Protein AF-A0A3E0PMP8-F1 (afdb_monomer_lite)

Structure (mmCIF, N/CA/C/O backbone):
data_AF-A0A3E0PMP8-F1
#
_entry.id   AF-A0A3E0PMP8-F1
#
loop_
_atom_site.group_PDB
_atom_site.id
_atom_site.type_symbol
_atom_site.label_atom_id
_atom_site.label_alt_id
_atom_site.label_comp_id
_atom_site.label_asym_id
_atom_site.label_entity_id
_atom_site.label_seq_id
_atom_site.pdbx_PDB_ins_code
_atom_site.Cartn_x
_atom_site.Cartn_y
_atom_site.Cartn_z
_atom_site.occupancy
_atom_site.B_iso_or_equiv
_atom_site.auth_seq_id
_atom_site.auth_comp_id
_atom_site.auth_asym_id
_atom_site.auth_atom_id
_atom_site.pdbx_PDB_model_num
ATOM 1 N N . MET A 1 1 ? 45.206 -21.926 -47.572 1.00 52.59 1 MET A N 1
ATOM 2 C CA . MET A 1 1 ? 44.317 -20.789 -47.925 1.00 52.59 1 MET A CA 1
ATOM 3 C C . MET A 1 1 ? 44.912 -19.444 -47.497 1.00 52.59 1 MET A C 1
ATOM 5 O O . MET A 1 1 ? 44.765 -18.481 -48.237 1.00 52.59 1 MET A O 1
ATOM 9 N N . GLU A 1 2 ? 45.639 -19.377 -46.374 1.00 52.25 2 GLU A N 1
ATOM 10 C CA . GLU A 1 2 ? 46.326 -18.157 -45.905 1.00 52.25 2 GLU A CA 1
ATOM 11 C C . GLU A 1 2 ? 47.497 -17.695 -46.795 1.00 52.25 2 GLU A C 1
ATOM 13 O O . GLU A 1 2 ? 47.648 -16.497 -47.028 1.00 52.25 2 GLU A O 1
ATOM 18 N N . GLU A 1 3 ? 48.281 -18.612 -47.374 1.00 52.44 3 GLU A N 1
ATOM 19 C CA . GLU A 1 3 ? 49.457 -18.237 -48.183 1.00 52.44 3 GLU A CA 1
ATOM 20 C C . GLU A 1 3 ? 49.106 -17.493 -49.482 1.00 52.44 3 GLU A C 1
ATOM 22 O O . GLU A 1 3 ? 49.759 -16.514 -49.850 1.00 52.44 3 GLU A O 1
ATOM 27 N N . ALA A 1 4 ? 48.016 -17.885 -50.149 1.00 60.31 4 ALA A N 1
ATOM 28 C CA . ALA A 1 4 ? 47.542 -17.221 -51.364 1.00 60.31 4 ALA A CA 1
ATOM 29 C C . ALA A 1 4 ? 46.993 -15.807 -51.089 1.00 60.31 4 ALA A C 1
ATOM 31 O O . ALA A 1 4 ? 47.063 -14.927 -51.950 1.00 60.31 4 ALA A O 1
ATOM 32 N N . PHE A 1 5 ? 46.469 -15.565 -49.883 1.00 63.09 5 PHE A N 1
ATOM 33 C CA . PHE A 1 5 ? 46.011 -14.244 -49.452 1.00 63.09 5 PHE A CA 1
ATOM 34 C C . PHE A 1 5 ? 47.198 -13.322 -49.135 1.00 63.09 5 PHE A C 1
ATOM 36 O O . PHE A 1 5 ? 47.231 -12.176 -49.592 1.00 63.09 5 PHE A O 1
ATOM 43 N N . LEU A 1 6 ? 48.212 -13.842 -48.436 1.00 57.12 6 LEU A N 1
ATOM 44 C CA . LEU A 1 6 ? 49.433 -13.107 -48.089 1.00 57.12 6 LEU A CA 1
ATOM 45 C C . LEU A 1 6 ? 50.249 -12.706 -49.328 1.00 57.12 6 LEU A C 1
ATOM 47 O O . LEU A 1 6 ? 50.632 -11.539 -49.456 1.00 57.12 6 LEU A O 1
ATOM 51 N N . ALA A 1 7 ? 50.437 -13.615 -50.290 1.00 62.38 7 ALA A N 1
ATOM 52 C CA . ALA A 1 7 ? 51.159 -13.329 -51.535 1.00 62.38 7 ALA A CA 1
ATOM 53 C C . ALA A 1 7 ? 50.483 -12.220 -52.369 1.00 62.38 7 ALA A C 1
ATOM 55 O O . ALA A 1 7 ? 51.143 -11.338 -52.924 1.00 62.38 7 ALA A O 1
ATOM 56 N N . ARG A 1 8 ? 49.145 -12.207 -52.402 1.00 59.34 8 ARG A N 1
ATOM 57 C CA . ARG A 1 8 ? 48.341 -11.209 -53.127 1.00 59.34 8 ARG A CA 1
ATOM 58 C C . ARG A 1 8 ? 48.273 -9.853 -52.411 1.00 59.34 8 ARG A C 1
ATOM 60 O O . ARG A 1 8 ? 48.070 -8.824 -53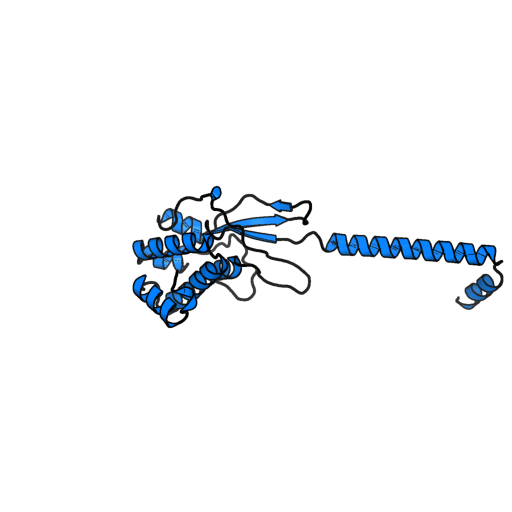.053 1.00 59.34 8 ARG A O 1
ATOM 67 N N . TRP A 1 9 ? 48.467 -9.832 -51.092 1.00 57.50 9 TRP A N 1
ATOM 68 C CA . TRP A 1 9 ? 48.564 -8.603 -50.300 1.00 57.50 9 TRP A CA 1
ATOM 69 C C . TRP A 1 9 ? 49.929 -7.922 -50.469 1.00 57.50 9 TRP A C 1
ATOM 71 O O . TRP A 1 9 ? 50.014 -6.696 -50.586 1.00 57.50 9 TRP A O 1
ATOM 81 N N . LEU A 1 10 ? 51.000 -8.717 -50.563 1.00 57.78 10 LEU A N 1
ATOM 82 C CA . LEU A 1 10 ? 52.360 -8.229 -50.790 1.00 57.78 10 LEU A CA 1
ATOM 83 C C . LEU A 1 10 ? 52.569 -7.669 -52.212 1.00 57.78 10 LEU A C 1
ATOM 85 O O . LEU A 1 10 ? 53.341 -6.725 -52.374 1.00 57.78 10 LEU A O 1
ATOM 89 N N . SER A 1 11 ? 51.825 -8.135 -53.221 1.00 60.97 11 SER A N 1
ATOM 90 C CA . SER A 1 11 ? 51.892 -7.597 -54.594 1.00 60.97 11 SER A CA 1
ATOM 91 C C . SER A 1 11 ? 51.018 -6.355 -54.845 1.00 60.97 11 SER A C 1
ATOM 93 O O . SER A 1 11 ? 51.074 -5.750 -55.918 1.00 60.97 11 SER A O 1
ATOM 95 N N . ALA A 1 12 ? 50.201 -5.936 -53.873 1.00 58.44 12 ALA A N 1
ATOM 96 C CA . ALA A 1 12 ? 49.311 -4.792 -54.036 1.00 58.44 12 ALA A CA 1
ATOM 97 C C . ALA A 1 12 ? 50.079 -3.461 -53.955 1.00 58.44 12 ALA A C 1
ATOM 99 O O . ALA A 1 12 ? 50.787 -3.197 -52.978 1.00 58.44 12 ALA A O 1
ATOM 100 N N . THR A 1 13 ? 49.886 -2.591 -54.954 1.00 59.88 13 THR A N 1
ATOM 101 C CA . THR A 1 13 ? 50.456 -1.235 -54.983 1.00 59.88 13 THR A CA 1
ATOM 102 C C . THR A 1 13 ? 50.043 -0.423 -53.743 1.00 59.88 13 THR A C 1
ATOM 104 O O . THR A 1 13 ? 48.961 -0.653 -53.189 1.00 59.88 13 THR A O 1
ATOM 107 N N . PRO A 1 14 ? 50.839 0.573 -53.302 1.00 61.72 14 PRO A N 1
ATOM 108 C CA . PRO A 1 14 ? 50.545 1.366 -52.101 1.00 61.72 14 PRO A CA 1
ATOM 109 C C . PRO A 1 14 ? 49.136 1.982 -52.098 1.00 61.72 14 PRO A C 1
ATOM 111 O O . PRO A 1 14 ? 48.489 2.060 -51.053 1.00 61.72 14 PRO A O 1
ATOM 114 N N . ARG A 1 15 ? 48.620 2.352 -53.282 1.00 59.59 15 ARG A N 1
ATOM 115 C CA . ARG A 1 15 ? 47.237 2.822 -53.479 1.00 59.59 15 ARG A CA 1
ATOM 116 C C . ARG A 1 15 ? 46.190 1.738 -53.202 1.00 59.59 15 ARG A C 1
ATOM 118 O O . ARG A 1 15 ? 45.221 2.020 -52.505 1.00 59.59 15 ARG A O 1
ATOM 125 N N . ARG A 1 16 ? 46.388 0.501 -53.677 1.00 58.59 16 ARG A N 1
ATOM 126 C CA . ARG A 1 16 ? 45.475 -0.624 -53.397 1.00 58.59 16 ARG A CA 1
ATOM 127 C C . ARG A 1 16 ? 45.493 -1.024 -51.922 1.00 58.59 16 ARG A C 1
ATOM 129 O O . ARG A 1 16 ? 44.432 -1.273 -51.362 1.00 58.59 16 ARG A O 1
ATOM 136 N N . ARG A 1 17 ? 46.658 -1.000 -51.260 1.00 58.03 17 ARG A N 1
ATOM 137 C CA . ARG A 1 17 ? 46.745 -1.260 -49.809 1.00 58.03 17 ARG A CA 1
ATOM 138 C C . ARG A 1 17 ? 46.029 -0.189 -48.980 1.00 58.03 17 ARG A C 1
ATOM 140 O O . ARG A 1 17 ? 45.369 -0.533 -48.004 1.00 58.03 17 ARG A O 1
ATOM 147 N N . ARG A 1 18 ? 46.111 1.092 -49.372 1.00 60.94 18 ARG A N 1
ATOM 148 C CA . ARG A 1 18 ? 45.333 2.175 -48.737 1.00 60.94 18 ARG A CA 1
ATOM 149 C C . ARG A 1 18 ? 43.831 1.997 -48.947 1.00 60.94 18 ARG A C 1
ATOM 151 O O . ARG A 1 18 ? 43.099 2.095 -47.973 1.00 60.94 18 ARG A O 1
ATOM 158 N N . ALA A 1 19 ? 43.386 1.686 -50.165 1.00 62.44 19 ALA A N 1
ATOM 159 C CA . ALA A 1 19 ? 41.968 1.474 -50.458 1.00 62.44 19 ALA A CA 1
ATOM 160 C C . ALA A 1 19 ? 41.373 0.324 -49.628 1.00 62.44 19 ALA A C 1
ATOM 162 O O . ALA A 1 19 ? 40.354 0.513 -48.978 1.00 62.44 19 ALA A O 1
ATOM 163 N N . VAL A 1 20 ? 42.063 -0.822 -49.554 1.00 66.88 20 VAL A N 1
ATOM 164 C CA . VAL A 1 20 ? 41.621 -1.969 -48.741 1.00 66.88 20 VAL A CA 1
ATOM 165 C C . VAL A 1 20 ? 41.581 -1.622 -47.250 1.00 66.88 20 VAL A C 1
ATOM 167 O O . VAL A 1 20 ? 40.613 -1.963 -46.578 1.00 66.88 20 VAL A O 1
ATOM 170 N N . ARG A 1 21 ? 42.583 -0.899 -46.727 1.00 67.50 21 ARG A N 1
ATOM 171 C CA . ARG A 1 21 ? 42.567 -0.421 -45.333 1.00 67.50 21 ARG A CA 1
ATOM 172 C C . ARG A 1 21 ? 41.375 0.494 -45.065 1.00 67.50 21 ARG A C 1
ATOM 174 O O . ARG A 1 21 ? 40.689 0.286 -44.076 1.00 67.50 21 ARG A O 1
ATOM 181 N N . TYR A 1 22 ? 41.102 1.452 -45.951 1.00 70.31 22 TYR A N 1
ATOM 182 C CA . TYR A 1 22 ? 39.935 2.327 -45.829 1.00 70.31 22 TYR A CA 1
ATOM 183 C C . TYR A 1 22 ? 38.635 1.524 -45.804 1.00 70.31 22 TYR A C 1
ATOM 185 O O . TYR A 1 22 ? 37.856 1.704 -44.880 1.00 70.31 22 TYR A O 1
ATOM 193 N N . THR A 1 23 ? 38.432 0.582 -46.728 1.00 71.75 23 THR A N 1
ATOM 194 C CA . THR A 1 23 ? 37.221 -0.254 -46.748 1.00 71.75 23 THR A CA 1
ATOM 195 C C . THR A 1 23 ? 37.064 -1.078 -45.469 1.00 71.75 23 THR A C 1
ATOM 197 O O . THR A 1 23 ? 35.963 -1.153 -44.930 1.00 71.75 23 THR A O 1
ATOM 200 N N . VAL A 1 24 ? 38.155 -1.651 -44.945 1.00 74.38 24 VAL A N 1
ATOM 201 C CA . VAL A 1 24 ? 38.137 -2.395 -43.676 1.00 74.38 24 VAL A CA 1
ATOM 202 C C . VAL A 1 24 ? 37.804 -1.473 -42.503 1.00 74.38 24 VAL A C 1
ATOM 204 O O . VAL A 1 24 ? 36.940 -1.820 -41.707 1.00 74.38 24 VAL A O 1
ATOM 207 N N . TYR A 1 25 ? 38.415 -0.288 -42.408 1.00 76.00 25 TYR A N 1
ATOM 208 C CA . TYR A 1 25 ? 38.109 0.670 -41.340 1.00 76.00 25 TYR A CA 1
ATOM 209 C C . TYR A 1 25 ? 36.677 1.205 -41.425 1.00 76.00 25 TYR A C 1
ATOM 211 O O . TYR A 1 25 ? 36.029 1.351 -40.394 1.00 76.00 25 TYR A O 1
ATOM 219 N N . THR A 1 26 ? 36.153 1.454 -42.628 1.00 76.94 26 THR A N 1
ATOM 220 C CA . THR A 1 26 ? 34.758 1.870 -42.814 1.00 76.94 26 THR A CA 1
ATOM 221 C C . THR A 1 26 ? 33.798 0.750 -42.422 1.00 76.94 26 THR A C 1
ATOM 223 O O . THR A 1 26 ? 32.844 1.007 -41.696 1.00 76.94 26 THR A O 1
ATOM 226 N N . ALA A 1 27 ? 34.067 -0.495 -42.825 1.00 75.00 27 ALA A N 1
ATOM 227 C CA . ALA A 1 27 ? 33.256 -1.645 -42.429 1.00 75.00 27 ALA A CA 1
ATOM 228 C C . ALA A 1 27 ? 33.287 -1.871 -40.908 1.00 75.00 27 ALA A C 1
ATOM 230 O O . ALA A 1 27 ? 32.241 -2.103 -40.306 1.00 75.00 27 ALA A O 1
ATOM 231 N N . LEU A 1 28 ? 34.459 -1.735 -40.275 1.00 76.69 28 LEU A N 1
ATOM 232 C CA . LEU A 1 28 ? 34.597 -1.830 -38.820 1.00 76.69 28 LEU A CA 1
ATOM 233 C C . LEU A 1 28 ? 33.847 -0.692 -38.113 1.00 76.69 28 LEU A C 1
ATOM 235 O O . LEU A 1 28 ? 33.138 -0.936 -37.145 1.00 76.69 28 LEU A O 1
ATOM 239 N N . GLY A 1 29 ? 33.954 0.538 -38.626 1.00 77.56 29 GLY A N 1
ATOM 240 C CA . GLY A 1 29 ? 33.241 1.702 -38.101 1.00 77.56 29 GLY A CA 1
ATOM 241 C C . GLY A 1 29 ? 31.723 1.539 -38.183 1.00 77.56 29 GLY A C 1
ATOM 242 O O . GLY A 1 29 ? 31.033 1.749 -37.190 1.00 77.56 29 GLY A O 1
ATOM 243 N N . VAL A 1 30 ? 31.203 1.080 -39.325 1.00 79.50 30 VAL A N 1
ATOM 244 C CA . VAL A 1 30 ? 29.771 0.785 -39.502 1.00 79.50 30 VAL A CA 1
ATOM 245 C C . VAL A 1 30 ? 29.326 -0.348 -38.574 1.00 79.50 30 VAL A C 1
ATOM 247 O O . VAL A 1 30 ? 28.277 -0.232 -37.946 1.00 79.50 30 VAL A O 1
ATOM 250 N N . ALA A 1 31 ? 30.125 -1.407 -38.421 1.00 74.44 31 ALA A N 1
ATOM 251 C CA . ALA A 1 31 ? 29.818 -2.508 -37.511 1.00 74.44 31 ALA A CA 1
ATOM 252 C C . ALA A 1 31 ? 29.807 -2.064 -36.038 1.00 74.44 31 ALA A C 1
ATOM 254 O O . ALA A 1 31 ? 28.904 -2.443 -35.297 1.00 74.44 31 ALA A O 1
ATOM 255 N N . CYS A 1 32 ? 30.751 -1.219 -35.614 1.00 77.31 32 CYS A N 1
ATOM 256 C CA . CYS A 1 32 ? 30.775 -0.655 -34.264 1.00 77.31 32 CYS A CA 1
ATOM 257 C C . CYS A 1 32 ? 29.577 0.268 -34.006 1.00 77.31 32 CYS A C 1
ATOM 259 O O . CYS A 1 32 ? 28.967 0.174 -32.944 1.00 77.31 32 CYS A O 1
ATOM 261 N N . VAL A 1 33 ? 29.198 1.115 -34.969 1.00 75.19 33 VAL A N 1
ATOM 262 C CA . VAL A 1 33 ? 28.008 1.977 -34.855 1.00 75.19 33 VAL A CA 1
ATOM 263 C C . VAL A 1 33 ? 26.728 1.141 -34.824 1.00 75.19 33 VAL A C 1
ATOM 265 O O . VAL A 1 33 ? 25.864 1.392 -33.991 1.00 75.19 33 VAL A O 1
ATOM 268 N N . ALA A 1 34 ? 26.614 0.106 -35.660 1.00 70.19 34 ALA A N 1
ATOM 269 C CA . ALA A 1 34 ? 25.472 -0.806 -35.655 1.00 70.19 34 ALA A CA 1
ATOM 270 C C . ALA A 1 34 ? 25.384 -1.621 -34.352 1.00 70.19 34 ALA A C 1
ATOM 272 O O . ALA A 1 34 ? 24.291 -1.805 -33.815 1.00 70.19 34 ALA A O 1
ATOM 273 N N . ALA A 1 35 ? 26.519 -2.064 -33.804 1.00 71.25 35 ALA A N 1
ATOM 274 C CA . ALA A 1 35 ? 26.585 -2.747 -32.515 1.00 71.25 35 ALA A CA 1
ATOM 275 C C . ALA A 1 35 ? 26.218 -1.807 -31.357 1.00 71.25 35 ALA A C 1
ATOM 277 O O . ALA A 1 35 ? 25.427 -2.189 -30.499 1.00 71.25 35 ALA A O 1
ATOM 278 N N . ALA A 1 36 ? 26.713 -0.565 -31.363 1.00 67.75 36 ALA A N 1
ATOM 279 C CA . ALA A 1 36 ? 26.351 0.452 -30.379 1.00 67.75 36 ALA A CA 1
ATOM 280 C C . ALA A 1 36 ? 24.861 0.816 -30.465 1.00 67.75 36 ALA A C 1
ATOM 282 O O . ALA A 1 36 ? 24.187 0.846 -29.441 1.00 67.75 36 ALA A O 1
ATOM 283 N N . ALA A 1 37 ? 24.315 1.002 -31.670 1.00 61.00 37 ALA A N 1
ATOM 284 C CA . ALA A 1 37 ? 22.893 1.267 -31.889 1.00 61.00 37 ALA A CA 1
ATOM 285 C C . ALA A 1 37 ? 22.009 0.079 -31.479 1.00 61.00 37 ALA A C 1
ATOM 287 O O . ALA A 1 37 ? 20.950 0.281 -30.896 1.00 61.00 37 ALA A O 1
ATOM 288 N N . SER A 1 38 ? 22.455 -1.159 -31.708 1.00 59.91 38 SER A N 1
ATOM 289 C CA . SER A 1 38 ? 21.736 -2.364 -31.271 1.00 59.91 38 SER A CA 1
ATOM 290 C C . SER A 1 38 ? 21.805 -2.558 -29.755 1.00 59.91 38 SER A C 1
ATOM 292 O O . SER A 1 38 ? 20.823 -2.971 -29.143 1.00 59.91 38 SER A O 1
ATOM 294 N N . TYR A 1 39 ? 22.943 -2.242 -29.131 1.00 56.50 39 TYR A N 1
ATOM 295 C CA . TYR A 1 39 ? 23.126 -2.314 -27.682 1.00 56.50 39 TYR A CA 1
ATOM 296 C C . TYR A 1 39 ? 22.317 -1.226 -26.961 1.00 56.50 39 TYR A C 1
ATOM 298 O O . TYR A 1 39 ? 21.581 -1.526 -26.026 1.00 56.50 39 TYR A O 1
ATOM 306 N N . LEU A 1 40 ? 22.366 0.015 -27.450 1.00 54.50 40 LEU A N 1
ATOM 307 C CA . LEU A 1 40 ? 21.568 1.135 -26.940 1.00 54.50 40 LEU A CA 1
ATOM 308 C C . LEU A 1 40 ? 20.069 0.961 -27.254 1.00 54.50 40 LEU A C 1
ATOM 310 O O . LEU A 1 40 ? 19.221 1.278 -26.424 1.00 54.50 40 LEU A O 1
ATOM 314 N N . GLY A 1 41 ? 19.727 0.385 -28.409 1.00 50.38 41 GLY A N 1
ATOM 315 C CA . GLY A 1 41 ? 18.352 0.063 -28.807 1.00 50.38 41 GLY A CA 1
ATOM 316 C C . GLY A 1 41 ? 17.738 -1.112 -28.035 1.00 50.38 41 GLY A C 1
ATOM 317 O O . GLY A 1 41 ? 16.541 -1.115 -27.775 1.00 50.38 41 GLY A O 1
ATOM 318 N N . ARG A 1 42 ? 18.535 -2.096 -27.594 1.00 47.22 42 ARG A N 1
ATOM 319 C CA . ARG A 1 42 ? 18.071 -3.145 -26.660 1.00 47.22 42 ARG A CA 1
ATOM 320 C C . ARG A 1 42 ? 18.047 -2.690 -25.206 1.00 47.22 42 ARG A C 1
ATOM 322 O O . ARG A 1 42 ? 17.283 -3.242 -24.423 1.00 47.22 42 ARG A O 1
ATOM 329 N N . ALA A 1 43 ? 18.843 -1.690 -24.839 1.00 48.50 43 ALA A N 1
ATOM 330 C CA . ALA A 1 43 ? 18.830 -1.110 -23.499 1.00 48.50 43 ALA A CA 1
ATOM 331 C C . ALA A 1 43 ? 17.566 -0.276 -23.194 1.00 48.50 43 ALA A C 1
ATOM 333 O O . ALA A 1 43 ? 17.451 0.237 -22.085 1.00 48.50 43 ALA A O 1
ATOM 334 N N . THR A 1 44 ? 16.636 -0.116 -24.144 1.00 50.84 44 THR A N 1
ATOM 335 C CA . THR A 1 44 ? 15.600 0.930 -24.089 1.00 50.84 44 THR A CA 1
ATOM 336 C C . THR A 1 44 ? 14.146 0.451 -24.082 1.00 50.84 44 THR A C 1
ATOM 338 O O . THR A 1 44 ? 13.266 1.290 -23.940 1.00 50.84 44 THR A O 1
ATOM 341 N N . ALA A 1 45 ? 13.861 -0.853 -24.145 1.00 54.88 45 ALA A N 1
ATOM 342 C CA . ALA A 1 45 ? 12.517 -1.388 -23.885 1.00 54.88 45 ALA A CA 1
ATOM 343 C C . ALA A 1 45 ? 12.482 -2.053 -22.501 1.00 54.88 45 ALA A C 1
ATOM 345 O O . ALA A 1 45 ? 12.402 -3.274 -22.366 1.00 54.88 45 ALA A O 1
ATOM 346 N N . GLU A 1 46 ? 12.640 -1.248 -21.449 1.00 62.22 46 GLU A N 1
ATOM 347 C CA . GLU A 1 46 ? 12.447 -1.732 -20.084 1.00 62.22 46 GLU A CA 1
ATOM 348 C C . GLU A 1 46 ? 10.945 -1.840 -19.818 1.00 62.22 46 GLU A C 1
ATOM 350 O O . GLU A 1 46 ? 10.227 -0.846 -19.835 1.00 62.22 46 GLU A O 1
ATOM 355 N N . GLN A 1 47 ? 10.464 -3.053 -19.561 1.00 64.94 47 GLN A N 1
ATOM 356 C CA . GLN A 1 47 ? 9.116 -3.250 -19.039 1.00 64.94 47 GLN A CA 1
ATOM 357 C C . GLN A 1 47 ? 9.068 -2.730 -17.604 1.00 64.94 47 GLN A C 1
ATOM 359 O O . GLN A 1 47 ? 9.695 -3.335 -16.728 1.00 64.94 47 GLN A O 1
ATOM 364 N N . ARG A 1 48 ? 8.327 -1.644 -17.376 1.00 73.31 48 ARG A N 1
ATOM 365 C CA . ARG A 1 48 ? 8.180 -0.993 -16.075 1.00 73.31 48 ARG A CA 1
ATOM 366 C C . ARG A 1 48 ? 6.748 -1.121 -15.576 1.00 73.31 48 ARG A C 1
ATOM 368 O O . ARG A 1 48 ? 5.796 -1.227 -16.340 1.00 73.31 48 ARG A O 1
ATOM 375 N N . TYR A 1 49 ? 6.609 -1.165 -14.262 1.00 76.00 49 TYR A N 1
ATOM 376 C CA . TYR A 1 49 ? 5.319 -1.155 -13.588 1.00 76.00 49 TYR A CA 1
ATOM 377 C C . TYR A 1 49 ? 5.407 -0.116 -12.509 1.00 76.00 49 TYR A C 1
ATOM 379 O O . TYR A 1 49 ? 6.245 -0.286 -11.626 1.00 76.00 49 TYR A O 1
ATOM 387 N N . GLU A 1 50 ? 4.541 0.880 -12.582 1.00 80.81 50 GLU A N 1
ATOM 388 C CA . GLU A 1 50 ? 4.437 1.928 -11.586 1.00 80.81 50 GLU A CA 1
ATOM 389 C C . GLU A 1 50 ? 3.271 1.646 -10.657 1.00 80.81 50 GLU A C 1
ATOM 391 O O . GLU A 1 50 ? 2.218 1.171 -11.088 1.00 80.81 50 GLU A O 1
ATOM 396 N N . PHE A 1 51 ? 3.469 1.945 -9.378 1.00 82.38 51 PHE A N 1
ATOM 397 C CA . PHE A 1 51 ? 2.460 1.773 -8.348 1.00 82.38 51 PHE A CA 1
ATOM 398 C C . PHE A 1 51 ? 2.117 3.128 -7.747 1.00 82.38 51 PHE A C 1
ATOM 400 O O . PHE A 1 51 ? 2.993 3.821 -7.243 1.00 82.38 51 PHE A O 1
ATOM 407 N N . ASP A 1 52 ? 0.853 3.505 -7.822 1.00 87.12 52 ASP A N 1
A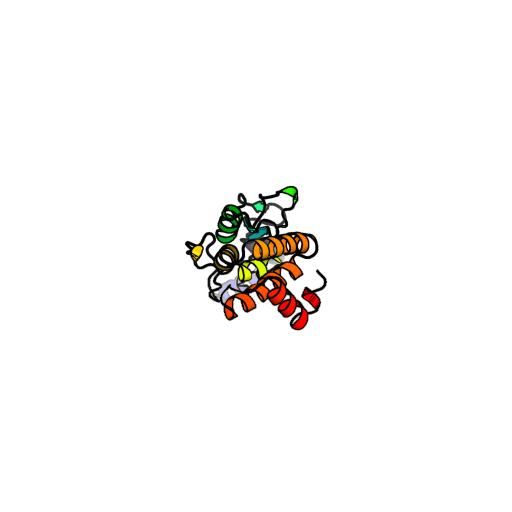TOM 408 C CA . ASP A 1 52 ? 0.284 4.642 -7.126 1.00 87.12 52 ASP A CA 1
ATOM 409 C C . ASP A 1 52 ? 0.157 4.265 -5.657 1.00 87.12 52 ASP A C 1
ATOM 411 O O . ASP A 1 52 ? -0.767 3.549 -5.278 1.00 87.12 52 ASP A O 1
ATOM 415 N N . ILE A 1 53 ? 1.106 4.707 -4.839 1.00 84.88 53 ILE A N 1
ATOM 416 C CA . ILE A 1 53 ? 1.144 4.346 -3.421 1.00 84.88 53 ILE A CA 1
ATOM 417 C C . ILE A 1 53 ? -0.072 4.898 -2.669 1.00 84.88 53 ILE A C 1
ATOM 419 O O . ILE A 1 53 ? -0.571 4.264 -1.743 1.00 84.88 53 ILE A O 1
ATOM 423 N N . VAL A 1 54 ? -0.570 6.066 -3.068 1.00 86.00 54 VAL A N 1
ATOM 424 C CA . VAL A 1 54 ? -1.667 6.739 -2.367 1.00 86.00 54 VAL A CA 1
ATOM 425 C C . VAL A 1 54 ? -2.985 6.025 -2.636 1.00 86.00 54 VAL A C 1
ATOM 427 O O . VAL A 1 54 ? -3.760 5.760 -1.715 1.00 86.00 54 VAL A O 1
ATOM 430 N N . ASN A 1 55 ? -3.238 5.686 -3.900 1.00 87.94 55 ASN A N 1
ATOM 431 C CA . ASN A 1 55 ? -4.478 5.023 -4.295 1.00 87.94 55 ASN A CA 1
ATOM 432 C C . ASN A 1 55 ? -4.342 3.496 -4.388 1.00 87.94 55 ASN A C 1
ATOM 434 O O . ASN A 1 55 ? -5.309 2.823 -4.726 1.00 87.94 55 ASN A O 1
ATOM 438 N N . LEU A 1 56 ? -3.168 2.929 -4.121 1.00 85.75 56 LEU A N 1
ATOM 439 C CA . LEU A 1 56 ? -2.884 1.500 -4.263 1.00 85.75 56 LEU A CA 1
ATOM 440 C C . LEU A 1 56 ? -3.277 0.953 -5.650 1.00 85.75 56 LEU A C 1
ATOM 442 O O . LEU A 1 56 ? -3.964 -0.065 -5.773 1.00 85.75 56 LEU A O 1
ATOM 446 N N . ARG A 1 57 ? -2.872 1.664 -6.708 1.00 84.25 57 ARG A N 1
ATOM 447 C CA . ARG A 1 57 ? -3.153 1.301 -8.110 1.00 84.25 57 ARG A CA 1
ATOM 448 C C . ARG A 1 57 ? -1.876 0.966 -8.845 1.00 84.25 57 ARG A C 1
ATOM 450 O O . ARG A 1 57 ? -0.810 1.449 -8.497 1.00 84.25 57 ARG A O 1
ATOM 457 N N . LEU A 1 58 ? -1.975 0.178 -9.900 1.00 79.94 58 LEU A N 1
ATOM 458 C CA . LEU A 1 58 ? -0.847 -0.204 -10.736 1.00 79.94 58 LEU A CA 1
ATOM 459 C C . LEU A 1 58 ? -1.079 0.269 -12.167 1.00 79.94 58 LEU A C 1
ATOM 461 O O . LEU A 1 58 ? -2.199 0.218 -12.673 1.00 79.94 58 LEU A O 1
ATOM 465 N N . ARG A 1 59 ? -0.013 0.664 -12.856 1.00 79.62 59 ARG A N 1
ATOM 466 C CA . ARG A 1 59 ? -0.024 0.806 -14.313 1.00 79.62 59 ARG A CA 1
ATOM 467 C C . ARG A 1 59 ? 1.226 0.193 -14.920 1.00 79.62 59 ARG A C 1
ATOM 469 O O . ARG A 1 59 ? 2.305 0.220 -14.331 1.00 79.62 59 ARG A O 1
ATOM 476 N N . TYR A 1 60 ? 1.065 -0.379 -16.103 1.00 78.44 60 TYR A N 1
ATOM 477 C CA . TYR A 1 60 ? 2.172 -0.878 -16.902 1.00 78.44 60 TYR A CA 1
A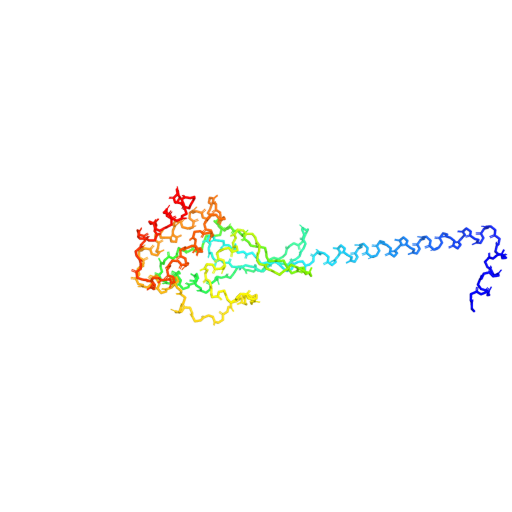TOM 478 C C . TYR A 1 60 ? 2.702 0.256 -17.771 1.00 78.44 60 TYR A C 1
ATOM 480 O O . TYR A 1 60 ? 1.909 0.921 -18.428 1.00 78.44 60 TYR A O 1
ATOM 488 N N . CYS A 1 61 ? 4.013 0.458 -17.798 1.00 76.69 61 CYS A N 1
ATOM 489 C CA . CYS A 1 61 ? 4.660 1.445 -18.650 1.00 76.69 61 CYS A CA 1
ATOM 490 C C . CYS A 1 61 ? 5.715 0.758 -19.521 1.00 76.69 61 CYS A C 1
ATOM 492 O O . CYS A 1 61 ? 6.529 -0.042 -19.049 1.00 76.69 61 CYS A O 1
ATOM 494 N N . GLU A 1 62 ? 5.687 1.065 -20.812 1.00 74.56 62 GLU A N 1
ATOM 495 C CA . GLU A 1 62 ? 6.643 0.576 -21.796 1.00 74.56 62 GLU A CA 1
ATOM 496 C C . GLU A 1 62 ? 7.263 1.752 -22.542 1.00 74.56 62 GLU A C 1
ATOM 498 O O . GLU A 1 62 ? 6.583 2.717 -22.900 1.00 74.56 62 GLU A O 1
ATOM 503 N N . GLY A 1 63 ? 8.561 1.644 -22.809 1.00 66.25 63 GLY A N 1
ATOM 504 C CA . GLY A 1 63 ? 9.279 2.574 -23.662 1.00 66.25 63 GLY A CA 1
ATOM 505 C C . GLY A 1 63 ? 10.565 3.083 -23.032 1.00 66.25 63 GLY A C 1
ATOM 506 O O . GLY A 1 63 ? 11.085 2.524 -22.065 1.00 66.25 63 GLY A O 1
ATOM 507 N N . ASN A 1 64 ? 11.096 4.145 -23.626 1.00 62.38 64 ASN A N 1
ATOM 508 C CA . ASN A 1 64 ? 12.346 4.772 -23.212 1.00 62.38 64 ASN A CA 1
ATOM 509 C C . ASN A 1 64 ? 12.100 6.181 -22.657 1.00 62.38 64 ASN A C 1
ATOM 511 O O . ASN A 1 64 ? 10.984 6.686 -22.708 1.00 62.38 64 ASN A O 1
ATOM 515 N N . ILE A 1 65 ? 13.167 6.841 -22.191 1.00 56.91 65 ILE A N 1
ATOM 516 C CA . ILE A 1 65 ? 13.119 8.198 -21.605 1.00 56.91 65 ILE A CA 1
ATOM 517 C C . ILE A 1 65 ? 12.455 9.229 -22.547 1.00 56.91 65 ILE A C 1
ATOM 519 O O . ILE A 1 65 ? 11.950 10.247 -22.089 1.00 56.91 65 ILE A O 1
ATOM 523 N N . TYR A 1 66 ? 12.427 8.971 -23.858 1.00 51.84 66 TYR A N 1
ATOM 524 C CA . TYR A 1 66 ? 11.878 9.877 -24.871 1.00 51.84 66 TYR A CA 1
ATOM 525 C C . TYR A 1 66 ? 10.478 9.484 -25.373 1.00 51.84 66 TYR A C 1
ATOM 527 O O . TYR A 1 66 ? 9.863 10.247 -26.113 1.00 51.84 66 TYR A O 1
ATOM 535 N N . SER A 1 67 ? 9.979 8.294 -25.031 1.00 62.44 67 SER A N 1
ATOM 536 C CA . SER A 1 67 ? 8.708 7.764 -25.535 1.00 62.44 67 SER A CA 1
ATOM 537 C C . SER A 1 67 ? 8.141 6.724 -24.574 1.00 62.44 67 SER A C 1
ATOM 539 O O . SER A 1 67 ? 8.154 5.527 -24.845 1.00 62.44 67 SER A O 1
ATOM 541 N N . GLU A 1 68 ? 7.660 7.191 -23.428 1.00 72.88 68 GLU A N 1
ATOM 542 C CA . GLU A 1 68 ? 6.980 6.348 -22.451 1.00 72.88 68 GLU A CA 1
ATOM 543 C C . GLU A 1 68 ? 5.484 6.267 -22.767 1.00 72.88 68 GLU A C 1
ATOM 545 O O . GLU A 1 68 ? 4.818 7.275 -23.015 1.00 72.88 68 GLU A O 1
ATOM 550 N N . ARG A 1 69 ? 4.948 5.046 -22.785 1.00 79.88 69 ARG A N 1
ATOM 551 C CA . ARG A 1 69 ? 3.517 4.775 -22.911 1.00 79.88 69 ARG A CA 1
ATOM 552 C C . ARG A 1 69 ? 3.077 3.948 -21.720 1.00 79.88 69 ARG A C 1
ATOM 554 O O . ARG A 1 69 ? 3.512 2.811 -21.567 1.00 79.88 69 ARG A O 1
ATOM 561 N N . CYS A 1 70 ? 2.179 4.507 -20.919 1.00 80.75 70 CYS A N 1
ATOM 562 C CA . CYS A 1 70 ? 1.575 3.796 -19.803 1.00 80.75 70 CYS A CA 1
ATOM 563 C C . CYS A 1 70 ? 0.153 3.337 -20.138 1.00 80.75 70 CYS A C 1
ATOM 565 O O . CYS A 1 70 ? -0.602 4.026 -20.829 1.00 80.75 70 CYS A O 1
ATOM 567 N N . SER A 1 71 ? -0.218 2.165 -19.630 1.00 83.25 71 SER A N 1
ATOM 568 C CA . SER A 1 71 ? -1.590 1.679 -19.612 1.00 83.25 71 SER A CA 1
ATOM 569 C C . SER A 1 71 ? -2.458 2.559 -18.714 1.00 83.25 71 SER A C 1
ATOM 571 O O . SER A 1 71 ? -1.967 3.358 -17.911 1.00 83.25 71 SER A O 1
ATOM 573 N N . LYS A 1 72 ? -3.777 2.360 -18.792 1.00 84.19 72 LYS A N 1
ATOM 574 C CA . LYS A 1 72 ? -4.673 2.884 -17.761 1.00 84.19 72 LYS A CA 1
ATOM 575 C C . LYS A 1 72 ? -4.304 2.282 -16.391 1.00 84.19 72 LYS A C 1
ATOM 577 O O . LYS A 1 72 ? -3.932 1.103 -16.355 1.00 84.19 72 LYS A O 1
ATOM 582 N N . PRO A 1 73 ? -4.398 3.065 -15.302 1.00 84.94 73 PRO A N 1
ATOM 583 C CA . PRO A 1 73 ? -4.338 2.557 -13.936 1.00 84.94 73 PRO A CA 1
ATOM 584 C C . PRO A 1 73 ? -5.385 1.472 -13.678 1.00 84.94 73 PRO A C 1
ATOM 586 O O . PRO A 1 73 ? -6.514 1.582 -14.156 1.00 84.94 73 PRO A O 1
ATOM 589 N N . VAL A 1 74 ? -5.011 0.462 -12.899 1.00 82.44 74 VAL A N 1
ATOM 590 C CA . VAL A 1 74 ? -5.894 -0.601 -12.408 1.00 82.44 74 VAL A CA 1
ATOM 591 C C . VAL A 1 74 ? -5.734 -0.708 -10.897 1.00 82.44 74 VAL A C 1
ATOM 593 O O . VAL A 1 74 ? -4.614 -0.655 -10.384 1.00 82.44 74 VAL A O 1
ATOM 596 N N . ASP A 1 75 ? -6.843 -0.850 -10.185 1.00 81.69 75 ASP A N 1
ATOM 597 C CA . ASP A 1 75 ? -6.841 -0.994 -8.733 1.00 81.69 75 ASP A CA 1
ATOM 598 C C . ASP A 1 75 ? -6.253 -2.344 -8.311 1.00 81.69 75 ASP A C 1
ATOM 600 O O . ASP A 1 75 ? -6.466 -3.376 -8.949 1.00 81.69 75 ASP A O 1
ATOM 604 N N . HIS A 1 76 ? -5.500 -2.346 -7.212 1.00 78.44 76 HIS A N 1
ATOM 605 C CA . HIS A 1 76 ? -5.111 -3.594 -6.567 1.00 78.44 76 HIS A CA 1
ATOM 606 C C . HIS A 1 76 ? -6.369 -4.280 -5.993 1.00 78.44 76 HIS A C 1
ATOM 608 O O . HIS A 1 76 ? -7.148 -3.592 -5.334 1.00 78.44 76 HIS A O 1
ATOM 614 N N . PRO A 1 77 ? -6.554 -5.611 -6.119 1.00 80.19 77 PRO A N 1
ATOM 615 C CA . PRO A 1 77 ? -7.744 -6.302 -5.594 1.00 80.19 77 PRO A CA 1
ATOM 616 C C . PRO A 1 77 ? -8.029 -6.022 -4.105 1.00 80.19 77 PRO A C 1
ATOM 618 O O . PRO A 1 77 ? -9.146 -5.692 -3.719 1.00 80.19 77 PRO A O 1
ATOM 621 N N . THR A 1 78 ? -6.995 -6.051 -3.256 1.00 82.00 78 THR A N 1
ATOM 622 C CA . THR A 1 78 ? -7.080 -5.591 -1.855 1.00 82.00 78 THR A CA 1
ATOM 623 C C . THR A 1 78 ? -7.593 -4.155 -1.716 1.00 82.00 78 THR A C 1
ATOM 625 O O . THR A 1 78 ? -8.417 -3.887 -0.850 1.00 82.00 78 THR A O 1
ATOM 628 N N . ALA A 1 79 ? -7.141 -3.224 -2.558 1.00 86.12 79 ALA A N 1
ATOM 629 C CA . ALA A 1 79 ? -7.568 -1.829 -2.500 1.00 86.12 79 ALA A CA 1
ATOM 630 C C . ALA A 1 79 ? -9.022 -1.646 -2.949 1.00 86.12 79 ALA A C 1
ATOM 632 O O . ALA A 1 79 ? -9.762 -0.891 -2.323 1.00 86.12 79 ALA A O 1
ATOM 633 N N . GLU A 1 80 ? -9.443 -2.358 -3.997 1.00 86.88 80 GLU A N 1
ATOM 634 C CA . GLU A 1 80 ? -10.843 -2.424 -4.422 1.00 86.88 80 GLU A CA 1
ATOM 635 C C . GLU A 1 80 ? -11.723 -2.882 -3.254 1.00 86.88 80 GLU A C 1
ATOM 637 O O . GLU A 1 80 ? -12.625 -2.156 -2.832 1.00 86.88 80 GLU A O 1
ATOM 642 N N . ARG A 1 81 ? -11.367 -4.003 -2.615 1.00 87.81 81 ARG A N 1
ATOM 643 C CA . ARG A 1 81 ? -12.131 -4.526 -1.481 1.00 87.81 81 ARG A CA 1
ATOM 644 C C . ARG A 1 81 ? -12.145 -3.589 -0.271 1.00 87.81 81 ARG A C 1
ATOM 646 O O . ARG A 1 81 ? -13.180 -3.426 0.368 1.00 87.81 81 ARG A O 1
ATOM 653 N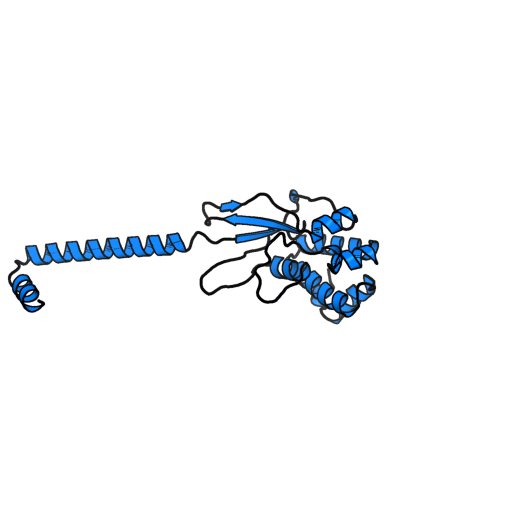 N . LEU A 1 82 ? -11.020 -2.959 0.063 1.00 91.31 82 LEU A N 1
ATOM 654 C CA . LEU A 1 82 ? -10.961 -1.999 1.169 1.00 91.31 82 LEU A CA 1
ATOM 655 C C . LEU A 1 82 ? -11.818 -0.749 0.903 1.00 91.31 82 LEU A C 1
ATOM 657 O O . LEU A 1 82 ? -12.365 -0.182 1.848 1.00 91.31 82 LEU A O 1
ATOM 661 N N . ARG A 1 83 ? -11.983 -0.327 -0.357 1.00 93.19 83 ARG A N 1
ATOM 662 C CA . ARG A 1 83 ? -12.925 0.750 -0.712 1.00 93.19 83 ARG A CA 1
ATOM 663 C C . ARG A 1 83 ? -14.374 0.319 -0.580 1.00 93.19 83 ARG A C 1
ATOM 665 O O . ARG A 1 83 ? -15.170 1.083 -0.045 1.00 93.19 83 ARG A O 1
ATOM 672 N N . GLU A 1 84 ? -14.715 -0.893 -1.012 1.00 93.31 84 GLU A N 1
ATOM 673 C CA . GLU A 1 84 ? -16.064 -1.445 -0.817 1.00 93.31 84 GLU A CA 1
ATOM 674 C C . GLU A 1 84 ? -16.449 -1.503 0.667 1.00 93.31 84 GLU A C 1
ATOM 676 O O . GLU A 1 84 ? -17.602 -1.266 1.020 1.00 93.31 84 GLU A O 1
ATOM 681 N N . LEU A 1 85 ? -15.476 -1.779 1.542 1.00 94.00 85 LEU A N 1
ATOM 682 C CA . LEU A 1 85 ? -15.642 -1.767 2.997 1.00 94.00 85 LEU A CA 1
ATOM 683 C C . LEU A 1 85 ? -15.645 -0.352 3.613 1.00 94.00 85 LEU A C 1
ATOM 685 O O . LEU A 1 85 ? -15.817 -0.220 4.821 1.00 94.00 85 LEU A O 1
ATOM 689 N N . GLY A 1 86 ? -15.441 0.707 2.824 1.00 95.38 86 GLY A N 1
ATOM 690 C CA . GLY A 1 86 ? -15.389 2.092 3.309 1.00 95.38 86 GLY A CA 1
ATOM 691 C C . GLY A 1 86 ? -14.124 2.451 4.102 1.00 95.38 86 GLY A C 1
ATOM 692 O O . GLY A 1 86 ? -14.100 3.478 4.785 1.00 95.38 86 GLY A O 1
ATOM 693 N N . ILE A 1 87 ? -13.080 1.619 4.019 1.00 95.31 87 ILE A N 1
ATOM 694 C CA . ILE A 1 87 ? -11.791 1.818 4.698 1.00 95.31 87 ILE A CA 1
ATOM 695 C C . ILE A 1 87 ? -10.926 2.813 3.930 1.00 95.31 87 ILE A C 1
ATOM 697 O O . ILE A 1 87 ? -10.358 3.733 4.515 1.00 95.31 87 ILE A O 1
ATOM 701 N N . LEU A 1 88 ? -10.836 2.636 2.610 1.00 93.88 88 LEU A N 1
ATOM 702 C CA . LEU A 1 88 ? -10.140 3.560 1.720 1.00 93.88 88 LEU A CA 1
ATOM 703 C C . LEU A 1 88 ? -11.119 4.568 1.121 1.00 93.88 88 LEU A C 1
ATOM 705 O O . LEU A 1 88 ? -12.246 4.227 0.761 1.00 93.88 88 LEU A O 1
ATOM 709 N N . GLY A 1 89 ? -10.656 5.809 0.972 1.00 89.56 89 GLY A N 1
ATOM 710 C CA . GLY A 1 89 ? -11.387 6.845 0.248 1.00 89.56 89 GLY A CA 1
ATOM 711 C C . GLY A 1 89 ? -11.470 6.585 -1.266 1.00 89.56 89 GLY A C 1
ATOM 712 O O . GLY A 1 89 ? -10.803 5.684 -1.797 1.00 89.56 89 GLY A O 1
ATOM 713 N N . PRO A 1 90 ? -12.274 7.389 -1.988 1.00 90.31 90 PRO A N 1
ATOM 714 C CA . PRO A 1 90 ? -12.300 7.352 -3.444 1.00 90.31 90 PRO A CA 1
ATOM 715 C C . PRO A 1 90 ? -10.922 7.691 -4.022 1.00 90.31 90 PRO A C 1
ATOM 717 O O . PRO A 1 90 ? -10.120 8.390 -3.402 1.00 90.31 90 PRO A O 1
ATOM 720 N N . VAL A 1 91 ? -10.661 7.197 -5.231 1.00 90.12 91 VAL A N 1
ATOM 721 C CA . VAL A 1 91 ? -9.423 7.489 -5.958 1.00 90.12 91 VAL A CA 1
ATOM 722 C C . VAL A 1 91 ? -9.297 8.992 -6.207 1.00 90.12 91 VAL A C 1
ATOM 724 O O . VAL A 1 91 ? -10.217 9.613 -6.739 1.00 90.12 91 VAL A O 1
ATOM 727 N N . SER A 1 92 ? -8.134 9.554 -5.880 1.00 88.00 92 SER A N 1
ATOM 728 C CA . SER A 1 92 ? -7.781 10.937 -6.199 1.00 88.00 92 SER A CA 1
ATOM 729 C C . SER A 1 92 ? -6.596 10.970 -7.160 1.00 88.00 92 SER A C 1
ATOM 731 O O . SER A 1 92 ? -5.463 10.662 -6.787 1.00 88.00 92 SER A O 1
ATOM 733 N N . GLU A 1 93 ? -6.862 11.340 -8.415 1.00 87.38 93 GLU A N 1
ATOM 734 C CA . GLU A 1 93 ? -5.828 11.454 -9.454 1.00 87.38 93 GLU A CA 1
ATOM 735 C C . GLU A 1 93 ? -4.837 12.586 -9.164 1.00 87.38 93 GLU A C 1
ATOM 737 O O . GLU A 1 93 ? -3.646 12.445 -9.427 1.00 87.38 93 GLU A O 1
ATOM 742 N N . GLU A 1 94 ? -5.302 13.688 -8.568 1.00 86.75 94 GLU A N 1
ATOM 743 C CA . GLU A 1 94 ? -4.454 14.826 -8.175 1.00 86.75 94 GLU A CA 1
ATOM 744 C C . GLU A 1 94 ? -3.406 14.433 -7.130 1.00 86.75 94 GLU A C 1
ATOM 746 O O . GLU A 1 94 ? -2.346 15.045 -7.018 1.00 86.75 94 GLU A O 1
ATOM 751 N N . GLN A 1 95 ? -3.719 13.393 -6.365 1.00 83.69 95 GLN A N 1
ATOM 752 C CA . GLN A 1 95 ? -2.901 12.875 -5.287 1.00 83.69 95 GLN A CA 1
ATOM 753 C C . GLN A 1 95 ? -2.073 11.650 -5.688 1.00 83.69 95 GLN A C 1
ATOM 755 O O . GLN A 1 95 ? -1.353 11.105 -4.854 1.00 83.69 95 GLN A O 1
ATOM 760 N N . ALA A 1 96 ? -2.160 11.197 -6.938 1.00 84.56 96 ALA A N 1
ATOM 761 C CA . ALA A 1 96 ? -1.460 9.998 -7.367 1.00 84.56 96 ALA A CA 1
ATOM 762 C C . ALA A 1 96 ? 0.065 10.165 -7.243 1.00 84.56 96 ALA A C 1
ATOM 764 O O . ALA A 1 96 ? 0.655 11.126 -7.750 1.00 84.56 96 ALA A O 1
ATOM 765 N N . ARG A 1 97 ? 0.717 9.192 -6.600 1.00 82.19 97 ARG A N 1
ATOM 766 C CA . ARG A 1 97 ? 2.182 9.125 -6.469 1.00 82.19 97 ARG A CA 1
ATOM 767 C C . ARG A 1 97 ? 2.686 7.814 -7.046 1.00 82.19 97 ARG A C 1
ATOM 769 O O . ARG A 1 97 ? 2.667 6.785 -6.378 1.00 82.19 97 ARG A O 1
ATOM 776 N N . TRP A 1 98 ? 3.095 7.873 -8.311 1.00 82.69 98 TRP A N 1
ATOM 777 C CA . TRP A 1 98 ? 3.582 6.730 -9.076 1.00 82.69 98 TRP A CA 1
ATOM 778 C C . TRP A 1 98 ? 5.032 6.419 -8.712 1.00 82.69 98 TRP A C 1
ATOM 780 O O . TRP A 1 98 ? 5.963 7.106 -9.115 1.00 82.69 98 TRP A O 1
ATOM 790 N N . GLU A 1 99 ? 5.194 5.376 -7.914 1.00 73.75 99 GLU A N 1
ATOM 791 C CA . GLU A 1 99 ? 6.416 5.032 -7.201 1.00 73.75 99 GLU A CA 1
ATOM 792 C C . GLU A 1 99 ? 6.621 3.514 -7.283 1.00 73.75 99 GLU A C 1
ATOM 794 O O . GLU A 1 99 ? 6.603 2.808 -6.280 1.00 73.75 99 GLU A O 1
ATOM 799 N N . LEU A 1 100 ? 6.795 2.945 -8.478 1.00 67.38 100 LEU A N 1
ATOM 800 C CA . LEU A 1 100 ? 7.427 1.626 -8.565 1.00 67.38 100 LEU A CA 1
ATOM 801 C C . LEU A 1 100 ? 8.131 1.452 -9.901 1.00 67.38 100 LEU A C 1
ATOM 803 O O . LEU A 1 100 ? 7.624 1.853 -10.937 1.00 67.38 100 LEU A O 1
ATOM 807 N N . THR A 1 101 ? 9.313 0.844 -9.877 1.00 62.75 101 THR A N 1
ATOM 808 C CA . THR A 1 101 ? 10.052 0.528 -11.098 1.00 62.75 101 THR A CA 1
ATOM 809 C C . THR A 1 101 ? 10.433 -0.938 -11.041 1.00 62.75 101 THR A C 1
ATOM 811 O O . THR A 1 101 ? 11.355 -1.356 -10.333 1.00 62.75 101 THR A O 1
ATOM 814 N N . LYS A 1 102 ? 9.695 -1.758 -11.786 1.00 65.06 102 LYS A N 1
ATOM 815 C CA . LYS A 1 102 ? 10.126 -3.108 -12.155 1.00 65.06 102 LYS A CA 1
ATOM 816 C C . LYS A 1 102 ? 11.065 -2.971 -13.350 1.00 65.06 102 LYS A C 1
ATOM 818 O O . LYS A 1 102 ? 10.724 -2.291 -14.304 1.00 65.06 102 LYS A O 1
ATOM 823 N N . GLY A 1 103 ? 12.247 -3.572 -13.296 1.00 52.53 103 GLY A N 1
ATOM 824 C CA . GLY A 1 103 ? 13.178 -3.574 -14.423 1.00 52.53 103 GLY A CA 1
ATOM 825 C C . GLY A 1 103 ? 13.529 -5.004 -14.791 1.00 52.53 103 GLY A C 1
ATOM 826 O O . GLY A 1 103 ? 14.207 -5.678 -14.021 1.00 52.53 103 GLY A O 1
ATOM 827 N N . PHE A 1 104 ? 13.093 -5.482 -15.957 1.00 48.88 104 PHE A N 1
ATOM 828 C CA . PHE A 1 104 ? 13.591 -6.742 -16.508 1.00 48.88 104 PHE A CA 1
ATOM 829 C C . PHE A 1 104 ? 14.871 -6.472 -17.301 1.00 48.88 104 PHE A C 1
ATOM 831 O O . PHE A 1 104 ? 14.848 -6.292 -18.515 1.00 48.88 104 PHE A O 1
ATOM 838 N N . LYS A 1 105 ? 16.009 -6.444 -16.604 1.00 48.31 105 LYS A N 1
ATOM 839 C CA . LYS A 1 105 ? 17.327 -6.592 -17.236 1.00 48.31 105 LYS A CA 1
ATOM 840 C C . LYS A 1 105 ? 17.839 -8.000 -16.985 1.00 48.31 105 LYS A C 1
ATOM 842 O O . LYS A 1 105 ? 17.612 -8.568 -15.918 1.00 48.31 105 LYS A O 1
ATOM 847 N N . SER A 1 106 ? 18.584 -8.553 -17.940 1.00 39.62 106 SER A N 1
ATOM 848 C CA . SER A 1 106 ? 19.394 -9.747 -17.683 1.00 39.62 106 SER A CA 1
ATOM 849 C C . SER A 1 106 ? 20.260 -9.505 -16.436 1.00 39.62 106 SER A C 1
ATOM 851 O O . SER A 1 106 ? 21.097 -8.608 -16.446 1.00 39.62 106 SER A O 1
ATOM 853 N N . GLY A 1 107 ? 20.025 -10.260 -15.357 1.00 46.47 107 GLY A N 1
ATOM 854 C CA . GLY A 1 107 ? 20.764 -10.158 -14.088 1.00 46.47 107 GLY A CA 1
ATOM 855 C C . GLY A 1 107 ? 20.091 -9.357 -12.962 1.00 46.47 107 GLY A C 1
ATOM 856 O O . GLY A 1 107 ? 20.472 -9.540 -11.811 1.00 46.47 107 GLY A O 1
ATOM 857 N N . VAL A 1 108 ? 19.060 -8.545 -13.237 1.00 48.97 108 VAL A N 1
ATOM 858 C CA . VAL A 1 108 ? 18.289 -7.826 -12.202 1.00 48.97 108 VAL A CA 1
ATOM 859 C C . VAL A 1 108 ? 16.878 -8.408 -12.153 1.00 48.97 108 VAL A C 1
ATOM 861 O O . VAL A 1 108 ? 16.067 -8.178 -13.043 1.00 48.97 108 VAL A O 1
ATOM 864 N N . ARG A 1 109 ? 16.589 -9.212 -11.123 1.00 55.81 109 ARG A N 1
ATOM 865 C CA . ARG A 1 109 ? 15.246 -9.745 -10.842 1.00 55.81 109 ARG A CA 1
ATOM 866 C C . ARG A 1 109 ? 14.724 -9.083 -9.569 1.00 55.81 109 ARG A C 1
ATOM 868 O O . ARG A 1 109 ? 15.245 -9.363 -8.493 1.00 55.81 109 ARG A O 1
ATOM 875 N N . GLY A 1 110 ? 13.712 -8.221 -9.666 1.00 59.41 110 GLY A N 1
ATOM 876 C CA . GLY A 1 110 ? 13.047 -7.687 -8.474 1.00 59.41 110 GLY A CA 1
ATOM 877 C C . GLY A 1 110 ? 12.300 -6.370 -8.665 1.00 59.41 110 GLY A C 1
ATOM 878 O O . GLY A 1 110 ? 12.381 -5.721 -9.705 1.00 59.41 110 GLY A O 1
ATOM 879 N N . TRP A 1 111 ? 11.565 -5.999 -7.618 1.00 66.75 111 TRP A N 1
ATOM 880 C CA . TRP A 1 111 ? 10.920 -4.697 -7.450 1.00 66.75 111 TRP A CA 1
ATOM 881 C C . TRP A 1 111 ? 11.914 -3.687 -6.863 1.00 66.75 111 TRP A C 1
ATOM 883 O O . TRP A 1 111 ? 12.640 -4.030 -5.923 1.00 66.75 111 TRP A O 1
ATOM 893 N N . SER A 1 112 ? 11.919 -2.458 -7.382 1.00 69.12 112 SER A N 1
ATOM 894 C CA . SER A 1 112 ? 12.714 -1.331 -6.878 1.00 69.12 112 SER A CA 1
ATOM 895 C C . SER A 1 112 ? 11.861 -0.060 -6.762 1.00 69.12 112 SER A C 1
ATOM 897 O O . SER A 1 112 ? 10.797 0.016 -7.376 1.00 69.12 112 SER A O 1
ATOM 899 N N . GLY A 1 113 ? 12.319 0.911 -5.967 1.00 72.50 113 GLY A N 1
ATOM 900 C CA . GLY A 1 113 ? 11.578 2.143 -5.659 1.00 72.50 113 GLY A CA 1
ATOM 901 C C . GLY A 1 113 ? 10.800 2.077 -4.340 1.00 72.50 113 GLY A C 1
ATOM 902 O O . GLY A 1 113 ? 10.777 1.030 -3.684 1.00 72.50 113 GLY A O 1
ATOM 903 N N . ALA A 1 114 ? 10.185 3.196 -3.948 1.00 70.19 114 ALA A N 1
ATOM 904 C CA . ALA A 1 114 ? 9.511 3.338 -2.656 1.00 70.19 114 ALA A CA 1
ATOM 905 C C . ALA A 1 114 ? 8.277 2.427 -2.515 1.00 70.19 114 ALA A C 1
ATOM 907 O O . ALA A 1 114 ? 8.062 1.835 -1.459 1.00 70.19 114 ALA A O 1
ATOM 908 N N . GLY A 1 115 ? 7.530 2.181 -3.597 1.00 73.12 115 GLY A N 1
ATOM 909 C CA . GLY A 1 115 ? 6.348 1.308 -3.572 1.00 73.12 115 GLY A CA 1
ATOM 910 C C . GLY A 1 115 ? 6.666 -0.179 -3.422 1.00 73.12 115 GLY A C 1
ATOM 911 O O . GLY A 1 115 ? 5.760 -1.010 -3.368 1.00 73.12 115 GLY A O 1
ATOM 912 N N . ARG A 1 116 ? 7.951 -0.560 -3.353 1.00 78.81 116 ARG A N 1
ATOM 913 C CA . ARG A 1 116 ? 8.373 -1.960 -3.214 1.00 78.81 116 ARG A CA 1
ATOM 914 C C . ARG A 1 116 ? 7.821 -2.580 -1.939 1.00 78.81 116 ARG A C 1
ATOM 916 O O . ARG A 1 116 ? 7.382 -3.730 -1.967 1.00 78.81 116 ARG A O 1
ATOM 923 N N . ASP A 1 117 ? 7.916 -1.859 -0.827 1.00 77.31 117 ASP A N 1
ATOM 924 C CA . ASP A 1 117 ? 7.471 -2.375 0.464 1.00 77.31 117 ASP A CA 1
ATOM 925 C C . ASP A 1 117 ? 5.943 -2.345 0.590 1.00 77.31 117 ASP A C 1
ATOM 927 O O . ASP A 1 117 ? 5.400 -3.229 1.241 1.00 77.31 117 ASP A O 1
ATOM 931 N N . TYR A 1 118 ? 5.245 -1.485 -0.163 1.00 76.50 118 TYR A N 1
ATOM 932 C CA . TYR A 1 118 ? 3.790 -1.566 -0.343 1.00 76.50 118 TYR A CA 1
ATOM 933 C C . TYR A 1 118 ? 3.351 -2.852 -1.038 1.00 76.50 118 TYR A C 1
ATOM 935 O O . TYR A 1 118 ? 2.489 -3.561 -0.531 1.00 76.50 118 TYR A O 1
ATOM 943 N N . VAL A 1 119 ? 3.958 -3.193 -2.179 1.00 72.69 119 VAL A N 1
ATOM 944 C CA . VAL A 1 119 ? 3.589 -4.415 -2.919 1.00 72.69 119 VAL A CA 1
ATOM 945 C C . VAL A 1 119 ? 3.866 -5.673 -2.097 1.00 72.69 119 VAL A C 1
ATOM 947 O O . VAL A 1 119 ? 3.101 -6.630 -2.160 1.00 72.69 119 VAL A O 1
ATOM 950 N N . LYS A 1 120 ? 4.943 -5.678 -1.304 1.00 74.00 120 LYS A N 1
ATOM 951 C CA . LYS A 1 120 ? 5.195 -6.763 -0.345 1.00 74.00 120 LYS A CA 1
ATOM 952 C C . LYS A 1 120 ? 4.179 -6.765 0.792 1.00 74.00 120 LYS A C 1
ATOM 954 O O . LYS A 1 120 ? 3.695 -7.833 1.129 1.00 74.00 120 LYS A O 1
ATOM 959 N N . GLY A 1 121 ? 3.885 -5.577 1.319 1.00 67.25 121 GLY A N 1
ATOM 960 C CA . GLY A 1 121 ? 2.924 -5.301 2.379 1.00 67.25 121 GLY A CA 1
ATOM 961 C C . GLY A 1 121 ? 1.515 -5.806 2.075 1.00 67.25 121 GLY A C 1
ATOM 962 O O . GLY A 1 121 ? 0.820 -6.306 2.948 1.00 67.25 121 GLY A O 1
ATOM 963 N N . LEU A 1 122 ? 1.070 -5.646 0.828 1.00 72.69 122 LEU A N 1
ATOM 964 C CA . LEU A 1 122 ? -0.314 -5.881 0.414 1.00 72.69 122 LEU A CA 1
ATOM 965 C C . LEU A 1 122 ? -0.636 -7.319 -0.007 1.00 72.69 122 LEU A C 1
ATOM 967 O O . LEU A 1 122 ? -1.821 -7.649 -0.065 1.00 72.69 122 LEU A O 1
ATOM 971 N N . GLY A 1 123 ? 0.361 -8.156 -0.315 1.00 61.12 123 GLY A N 1
ATOM 972 C CA . GLY A 1 123 ? 0.147 -9.451 -0.973 1.00 61.12 123 GLY A CA 1
ATOM 973 C C . GLY A 1 123 ? 0.899 -10.626 -0.348 1.00 61.12 123 GLY A C 1
ATOM 974 O O . GLY A 1 123 ? 1.881 -10.460 0.379 1.00 61.12 123 GLY A O 1
ATOM 975 N N . ALA A 1 124 ? 0.472 -11.846 -0.691 1.00 49.09 124 ALA A N 1
ATOM 976 C CA . ALA A 1 124 ? 1.168 -13.076 -0.317 1.00 49.09 124 ALA A CA 1
ATOM 977 C C . ALA A 1 124 ? 2.467 -13.204 -1.133 1.00 49.09 124 ALA A C 1
ATOM 979 O O . ALA A 1 124 ? 2.524 -13.837 -2.188 1.00 49.09 124 ALA A O 1
ATOM 980 N N . SER A 1 125 ? 3.539 -12.568 -0.662 1.00 39.41 125 SER A N 1
ATOM 981 C CA . SER A 1 125 ? 4.861 -12.602 -1.292 1.00 39.41 125 SER A CA 1
ATOM 982 C C . SER A 1 125 ? 5.468 -14.019 -1.228 1.00 39.41 125 SER A C 1
ATOM 984 O O . SER A 1 125 ? 6.365 -14.304 -0.428 1.00 39.41 125 SER A O 1
ATOM 986 N N . THR A 1 126 ? 5.054 -14.923 -2.120 1.00 33.22 126 THR A N 1
ATOM 987 C CA . THR A 1 126 ? 5.883 -16.086 -2.457 1.00 33.22 126 THR A CA 1
ATOM 988 C C . THR A 1 126 ? 7.171 -15.556 -3.084 1.00 33.22 126 THR A C 1
ATOM 990 O O . THR A 1 126 ? 7.159 -14.891 -4.117 1.00 33.22 126 THR A O 1
ATOM 993 N N . ARG A 1 127 ? 8.295 -15.810 -2.402 1.00 34.28 127 ARG A N 1
ATOM 994 C CA . ARG A 1 127 ? 9.646 -15.234 -2.586 1.00 34.28 127 ARG A CA 1
ATOM 995 C C . ARG A 1 127 ? 10.204 -15.129 -4.020 1.00 34.28 127 ARG A C 1
ATOM 997 O O . ARG A 1 127 ? 11.280 -14.559 -4.180 1.00 34.28 127 ARG A O 1
ATOM 1004 N N . LEU A 1 128 ? 9.560 -15.685 -5.046 1.00 31.62 128 LEU A N 1
ATOM 1005 C CA . LEU A 1 128 ? 10.126 -15.842 -6.389 1.00 31.62 128 LEU A CA 1
ATOM 1006 C C . LEU A 1 128 ? 9.157 -15.574 -7.548 1.00 31.62 128 LEU A C 1
ATOM 1008 O O . LEU A 1 128 ? 9.585 -15.655 -8.700 1.00 31.62 128 LEU A O 1
ATOM 1012 N N . THR A 1 129 ? 7.899 -15.222 -7.288 1.00 35.75 129 THR A N 1
ATOM 1013 C CA . THR A 1 129 ? 6.927 -15.039 -8.372 1.00 35.75 129 THR A CA 1
ATOM 1014 C C . THR A 1 129 ? 6.793 -13.550 -8.697 1.00 35.75 129 THR A C 1
ATOM 1016 O O . THR A 1 129 ? 6.514 -12.756 -7.795 1.00 35.75 129 THR A O 1
ATOM 1019 N N . PRO A 1 130 ? 7.006 -13.114 -9.955 1.00 42.41 130 PRO A N 1
ATOM 1020 C CA . PRO A 1 130 ? 6.564 -11.791 -10.371 1.00 42.41 130 PRO A CA 1
ATOM 1021 C C . PRO A 1 130 ? 5.060 -11.778 -10.145 1.00 42.41 130 PRO A C 1
ATOM 1023 O O . PRO A 1 130 ? 4.391 -12.513 -10.854 1.00 42.41 130 PRO A O 1
ATOM 1026 N N . VAL A 1 131 ? 4.563 -11.033 -9.150 1.00 48.22 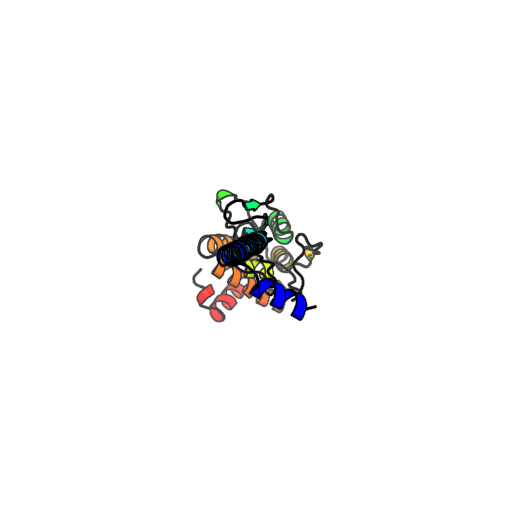131 VAL A N 1
ATOM 1027 C CA . VAL A 1 131 ? 3.127 -10.998 -8.833 1.00 48.22 131 VAL A CA 1
ATOM 1028 C C . VAL A 1 131 ? 2.387 -10.777 -10.153 1.00 48.22 131 VAL A C 1
ATOM 1030 O O . VAL A 1 131 ? 2.579 -9.712 -10.758 1.00 48.22 131 VAL A O 1
ATOM 1033 N N . PRO A 1 132 ? 1.678 -11.788 -10.691 1.00 45.00 132 PRO A N 1
ATOM 1034 C CA . PRO A 1 132 ? 0.804 -11.541 -11.812 1.00 45.00 132 PRO A CA 1
ATOM 1035 C C . PRO A 1 132 ? -0.292 -10.673 -11.215 1.00 45.00 132 PRO A C 1
ATOM 1037 O O . PRO A 1 132 ? -1.041 -11.134 -10.371 1.00 45.00 132 PRO A O 1
ATOM 1040 N N . PHE A 1 133 ? -0.286 -9.386 -11.540 1.00 49.84 133 PHE A N 1
ATOM 1041 C CA . PHE A 1 133 ? -1.388 -8.499 -11.208 1.00 49.84 133 PHE A CA 1
ATOM 1042 C C . PHE A 1 133 ? -2.335 -8.454 -12.408 1.00 49.84 133 PHE A C 1
ATOM 1044 O O . PHE A 1 133 ? -1.849 -8.221 -13.519 1.00 49.84 133 PHE A O 1
ATOM 1051 N N . PRO A 1 134 ? -3.652 -8.625 -12.207 1.00 47.75 134 PRO A N 1
ATOM 1052 C CA . PRO A 1 134 ? -4.317 -9.073 -10.979 1.00 47.75 134 PRO A CA 1
ATOM 1053 C C . PRO A 1 134 ? -4.134 -10.587 -10.787 1.00 47.75 134 PRO A C 1
ATOM 1055 O O . PRO A 1 134 ? -4.344 -11.365 -11.717 1.00 47.75 134 PRO A O 1
ATOM 1058 N N . ALA A 1 135 ? -3.728 -11.016 -9.595 1.00 49.97 135 ALA A N 1
ATOM 1059 C CA . ALA A 1 135 ? -3.781 -12.429 -9.252 1.00 49.97 135 ALA A CA 1
ATOM 1060 C C . ALA A 1 135 ? -5.242 -12.751 -8.933 1.00 49.97 135 ALA A C 1
ATOM 1062 O O . ALA A 1 135 ? -5.941 -11.910 -8.364 1.00 49.97 135 ALA A O 1
ATOM 1063 N N . GLU A 1 136 ? -5.695 -13.965 -9.243 1.00 51.59 136 GLU A N 1
ATOM 1064 C CA . GLU A 1 136 ? -6.869 -14.550 -8.588 1.00 51.59 136 GLU A CA 1
ATOM 1065 C C . GLU A 1 136 ? -6.508 -14.813 -7.114 1.00 51.59 136 GLU A C 1
ATOM 1067 O O . GLU A 1 136 ? -6.340 -15.946 -6.670 1.00 51.59 136 GLU A O 1
ATOM 1072 N N . GLU A 1 137 ? -6.260 -13.747 -6.354 1.00 58.31 137 GLU A N 1
ATOM 1073 C CA . GLU A 1 137 ? -6.143 -13.832 -4.910 1.00 58.31 137 GLU A CA 1
ATOM 1074 C C . GLU A 1 137 ? -7.556 -13.970 -4.353 1.00 58.31 137 GLU A C 1
ATOM 1076 O O . GLU A 1 137 ? -8.449 -13.177 -4.651 1.00 58.31 137 GLU A O 1
ATOM 1081 N N . ASP A 1 138 ? -7.761 -14.978 -3.511 1.00 67.44 138 ASP A N 1
ATOM 1082 C CA . ASP A 1 138 ? -8.909 -15.006 -2.617 1.00 67.44 138 ASP A CA 1
ATOM 1083 C C . ASP A 1 138 ? -8.743 -13.866 -1.601 1.00 67.44 138 ASP A C 1
ATOM 1085 O O . ASP A 1 138 ? -8.148 -14.029 -0.532 1.00 67.44 138 ASP A O 1
ATOM 1089 N N . VAL A 1 139 ? -9.232 -12.681 -1.975 1.00 73.81 139 VAL A N 1
ATOM 1090 C CA . VAL A 1 139 ? -9.085 -11.424 -1.228 1.00 73.81 139 VAL A CA 1
ATOM 1091 C C . VAL A 1 139 ? -9.661 -11.534 0.191 1.00 73.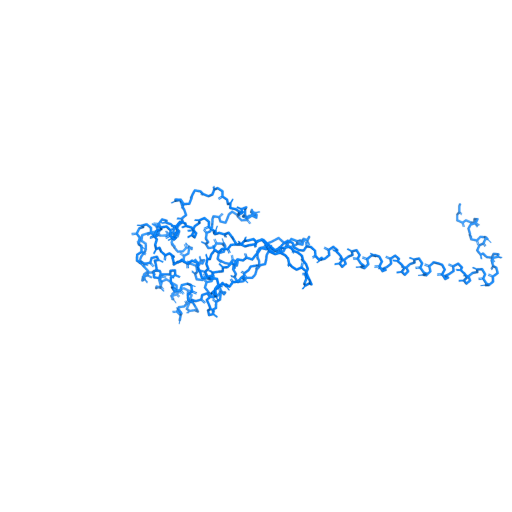81 139 VAL A C 1
ATOM 1093 O O . VAL A 1 139 ? -9.217 -10.822 1.088 1.00 73.81 139 VAL A O 1
ATOM 1096 N N . SER A 1 140 ? -10.581 -12.474 0.444 1.00 69.19 140 SER A N 1
ATOM 1097 C CA . SER A 1 140 ? -11.121 -12.728 1.787 1.00 69.19 140 SER A CA 1
ATOM 1098 C C . SER A 1 140 ? -10.064 -13.222 2.785 1.00 69.19 140 SER A C 1
ATOM 1100 O O . SER A 1 140 ? -10.190 -12.991 3.987 1.00 69.19 140 SER A O 1
ATOM 1102 N N . LYS A 1 141 ? -8.990 -13.854 2.295 1.00 75.12 141 LYS A N 1
ATOM 1103 C CA . LYS A 1 141 ? -7.853 -14.308 3.110 1.00 75.12 141 LYS A CA 1
ATOM 1104 C C . LYS A 1 141 ? -6.790 -13.229 3.301 1.00 75.12 141 LYS A C 1
ATOM 1106 O O . LYS A 1 141 ? -5.888 -13.414 4.118 1.00 75.12 141 LYS A O 1
ATOM 1111 N N . ASN A 1 142 ? -6.880 -12.112 2.577 1.00 82.94 142 ASN A N 1
ATOM 1112 C CA . ASN A 1 142 ? -5.925 -11.020 2.698 1.00 82.94 142 ASN A CA 1
ATOM 1113 C C . ASN A 1 142 ? -5.987 -10.419 4.109 1.00 82.94 142 ASN A C 1
ATOM 1115 O O . ASN A 1 142 ? -7.060 -10.079 4.607 1.00 82.94 142 ASN A O 1
ATOM 1119 N N . LEU A 1 143 ? -4.828 -10.279 4.753 1.00 86.31 143 LEU A N 1
ATOM 1120 C CA . LEU A 1 143 ? -4.718 -9.788 6.125 1.00 86.31 143 LEU A CA 1
ATOM 1121 C C . LEU A 1 143 ? -5.398 -8.433 6.330 1.00 86.31 143 LEU A C 1
ATOM 1123 O O . LEU A 1 143 ? -6.130 -8.267 7.299 1.00 86.31 143 LEU A O 1
ATOM 1127 N N . TRP A 1 144 ? -5.190 -7.492 5.409 1.00 89.62 144 TRP A N 1
ATOM 1128 C CA . TRP A 1 144 ? -5.755 -6.149 5.512 1.00 89.62 144 TRP A CA 1
ATOM 1129 C C . TRP A 1 144 ? -7.274 -6.167 5.443 1.00 89.62 144 TRP A C 1
ATOM 1131 O O . TRP A 1 144 ? -7.926 -5.393 6.133 1.00 89.62 144 TRP A O 1
ATOM 1141 N N . VAL A 1 145 ? -7.835 -7.075 4.645 1.00 89.88 145 VAL A N 1
ATOM 1142 C CA . VAL A 1 145 ? -9.284 -7.257 4.526 1.00 89.88 145 VAL A CA 1
ATOM 1143 C C . VAL A 1 145 ? -9.842 -7.926 5.775 1.00 89.88 145 VAL A C 1
ATOM 1145 O O . VAL A 1 145 ? -10.846 -7.461 6.304 1.00 89.88 145 VAL A O 1
ATOM 1148 N N . ARG A 1 146 ? -9.179 -8.968 6.295 1.00 90.19 146 ARG A N 1
ATOM 1149 C CA . ARG A 1 146 ? -9.578 -9.608 7.559 1.00 90.19 146 ARG A CA 1
ATOM 1150 C C . ARG A 1 146 ? -9.557 -8.611 8.719 1.00 90.19 146 ARG A C 1
ATOM 1152 O O . ARG A 1 146 ? -10.532 -8.526 9.456 1.00 90.19 146 ARG A O 1
ATOM 1159 N N . TRP A 1 147 ? -8.489 -7.822 8.833 1.00 92.00 147 TRP A N 1
ATOM 1160 C CA . TRP A 1 147 ? -8.360 -6.800 9.870 1.00 92.00 147 TRP A CA 1
ATOM 1161 C C . TRP A 1 147 ? -9.387 -5.679 9.707 1.00 92.00 147 TRP A C 1
ATOM 1163 O O . TRP A 1 147 ? -10.027 -5.304 10.678 1.00 92.00 147 TRP A O 1
ATOM 1173 N N . ALA A 1 148 ? -9.632 -5.207 8.483 1.00 93.12 148 ALA A N 1
ATOM 1174 C CA . ALA A 1 148 ? -10.688 -4.233 8.208 1.00 93.12 148 ALA A CA 1
ATOM 1175 C C . ALA A 1 148 ? -12.090 -4.726 8.592 1.00 93.12 148 ALA A C 1
ATOM 1177 O O . ALA A 1 148 ? -12.923 -3.932 9.018 1.00 93.12 148 ALA A O 1
ATOM 1178 N N . VAL A 1 149 ? -12.364 -6.023 8.434 1.00 92.88 149 VAL A N 1
ATOM 1179 C CA . VAL A 1 149 ? -13.634 -6.623 8.863 1.00 92.88 149 VAL A CA 1
ATOM 1180 C C . VAL A 1 149 ? -13.709 -6.733 10.389 1.00 92.88 149 VAL A C 1
ATOM 1182 O O . VAL A 1 149 ? -14.778 -6.507 10.950 1.00 92.88 149 VAL A O 1
ATOM 1185 N N . ALA A 1 150 ? -12.601 -7.065 11.056 1.00 91.88 150 ALA A N 1
ATOM 1186 C CA . ALA A 1 150 ? -12.556 -7.208 12.512 1.00 91.88 150 ALA A CA 1
ATOM 1187 C C . ALA A 1 150 ? -12.598 -5.851 13.244 1.00 91.88 150 ALA A C 1
ATOM 1189 O O . ALA A 1 150 ? -13.337 -5.697 14.215 1.00 91.88 150 ALA A O 1
ATOM 1190 N N . SER A 1 151 ? -11.853 -4.864 12.737 1.00 93.38 151 SER A N 1
ATOM 1191 C CA . SER A 1 151 ? -11.610 -3.559 13.363 1.00 93.38 151 SER A CA 1
ATOM 1192 C C . SER A 1 151 ? -11.668 -2.424 12.320 1.00 93.38 151 SER A C 1
ATOM 1194 O O . SER A 1 151 ? -10.637 -1.850 11.958 1.00 93.38 151 SER A O 1
ATOM 1196 N N . PRO A 1 152 ? -12.862 -2.074 11.801 1.00 94.62 152 PRO A N 1
ATOM 1197 C CA . PRO A 1 152 ? -13.001 -1.162 10.661 1.00 94.62 152 PRO A CA 1
ATOM 1198 C C . PRO A 1 152 ? -12.507 0.263 10.932 1.00 94.62 152 PRO A C 1
ATOM 1200 O O . PRO A 1 152 ? -11.840 0.845 10.079 1.00 94.62 152 PRO A O 1
ATOM 1203 N N . GLU A 1 153 ? -12.790 0.831 12.107 1.00 95.06 153 GLU A N 1
ATOM 1204 C CA . GLU A 1 153 ? -12.357 2.198 12.438 1.00 95.06 153 GLU A CA 1
ATOM 1205 C C . GLU A 1 153 ? -10.831 2.296 12.582 1.00 95.06 153 GLU A C 1
ATOM 1207 O O . GLU A 1 153 ? -10.217 3.235 12.073 1.00 95.06 153 GLU A O 1
ATOM 1212 N N . ASP A 1 154 ? -10.205 1.280 13.179 1.00 94.69 154 ASP A N 1
ATOM 1213 C CA . ASP A 1 154 ? -8.750 1.180 13.314 1.00 94.69 154 ASP A CA 1
ATOM 1214 C C . ASP A 1 154 ? -8.067 1.036 11.954 1.00 94.69 154 ASP A C 1
ATOM 1216 O O . ASP A 1 154 ? -7.103 1.746 11.653 1.00 94.69 154 ASP A O 1
ATOM 1220 N N . ALA A 1 155 ? -8.597 0.161 11.095 1.00 94.00 155 ALA A N 1
ATOM 1221 C CA . ALA A 1 155 ? -8.092 -0.013 9.741 1.00 94.00 155 ALA A CA 1
ATOM 1222 C C . ALA A 1 155 ? -8.242 1.276 8.918 1.00 94.00 155 ALA A C 1
ATOM 1224 O O . ALA A 1 155 ? -7.318 1.668 8.201 1.00 94.00 155 ALA A O 1
ATOM 1225 N N . LYS A 1 156 ? -9.379 1.967 9.041 1.00 95.56 156 LYS A N 1
ATOM 1226 C CA . LYS A 1 156 ? -9.642 3.235 8.352 1.00 95.56 156 LYS A CA 1
ATOM 1227 C C . LYS A 1 156 ? -8.676 4.327 8.793 1.00 95.56 156 LYS A C 1
ATOM 1229 O O . LYS A 1 156 ? -8.079 4.995 7.948 1.00 95.56 156 LYS A O 1
ATOM 1234 N N . GLU A 1 157 ? -8.479 4.492 10.096 1.00 95.19 157 GLU A N 1
ATOM 1235 C CA . GLU A 1 157 ? -7.543 5.481 10.628 1.00 95.19 157 GLU A CA 1
ATOM 1236 C C . GLU A 1 157 ? -6.091 5.144 10.258 1.00 95.19 157 GLU A C 1
ATOM 1238 O O . GLU A 1 157 ? -5.334 6.036 9.863 1.00 95.19 157 GLU A O 1
ATOM 1243 N N . PHE A 1 158 ? -5.708 3.864 10.298 1.00 93.75 158 PHE A N 1
ATOM 1244 C CA . PHE A 1 158 ? -4.396 3.414 9.838 1.00 93.75 158 PHE A CA 1
ATOM 1245 C C . PHE A 1 158 ? -4.150 3.802 8.382 1.00 93.75 158 PHE A C 1
ATOM 1247 O O . PHE A 1 158 ? -3.164 4.481 8.088 1.00 93.75 158 PHE A O 1
ATOM 1254 N N . TRP A 1 159 ? -5.055 3.419 7.477 1.00 93.12 159 TRP A N 1
ATOM 1255 C CA . TRP A 1 159 ? -4.906 3.698 6.051 1.00 93.12 159 TRP A CA 1
ATOM 1256 C C . TRP A 1 159 ? -4.952 5.193 5.740 1.00 93.12 159 TRP A C 1
ATOM 1258 O O . TRP A 1 159 ? -4.164 5.652 4.915 1.00 93.12 159 TRP A O 1
ATOM 1268 N N . ARG A 1 160 ? -5.773 5.979 6.447 1.00 92.81 160 ARG A N 1
ATOM 1269 C CA . ARG A 1 160 ? -5.768 7.445 6.336 1.00 92.81 160 ARG A CA 1
ATOM 1270 C C . ARG A 1 160 ? -4.391 8.028 6.664 1.00 92.81 160 ARG A C 1
ATOM 1272 O O . ARG A 1 160 ? -3.894 8.877 5.923 1.00 92.81 160 ARG A O 1
ATOM 1279 N N . ARG A 1 161 ? -3.755 7.560 7.746 1.00 92.00 161 ARG A N 1
ATOM 1280 C CA . ARG A 1 161 ? -2.386 7.968 8.107 1.00 92.00 161 ARG A CA 1
ATOM 1281 C C . ARG A 1 161 ? -1.372 7.508 7.068 1.00 92.00 161 ARG A C 1
ATOM 1283 O O . ARG A 1 161 ? -0.527 8.303 6.685 1.00 92.00 161 ARG A O 1
ATOM 1290 N N . GLN A 1 162 ? -1.489 6.281 6.557 1.00 90.94 162 GLN A N 1
ATOM 1291 C CA . GLN A 1 162 ? -0.584 5.788 5.512 1.00 90.94 162 GLN A CA 1
ATOM 1292 C C . GLN A 1 162 ? -0.723 6.576 4.205 1.00 90.94 162 GLN A C 1
ATOM 1294 O O . GLN A 1 162 ? 0.271 6.825 3.542 1.00 90.94 162 GLN A O 1
ATOM 1299 N N . GLN A 1 163 ? -1.922 7.016 3.822 1.00 89.50 163 GLN A N 1
ATOM 1300 C CA . GLN A 1 163 ? -2.093 7.858 2.635 1.00 89.50 163 GLN A CA 1
ATOM 1301 C C . GLN A 1 163 ? -1.473 9.245 2.833 1.00 89.50 163 GLN A C 1
ATOM 1303 O O . GLN A 1 163 ? -0.779 9.737 1.946 1.00 89.50 163 GLN A O 1
ATOM 1308 N N . ALA A 1 164 ? -1.674 9.860 4.002 1.00 89.50 164 ALA A N 1
ATOM 1309 C CA . ALA A 1 164 ? -1.037 11.132 4.339 1.00 89.50 164 ALA A CA 1
ATOM 1310 C C . ALA A 1 164 ? 0.496 11.008 4.394 1.00 89.50 164 ALA A C 1
ATOM 1312 O O . ALA A 1 164 ? 1.204 11.870 3.876 1.00 89.50 164 ALA A O 1
ATOM 1313 N N . LEU A 1 165 ? 1.005 9.915 4.964 1.00 89.56 165 LEU A N 1
ATOM 1314 C CA . LEU A 1 165 ? 2.433 9.641 5.030 1.00 89.56 165 LEU A CA 1
ATOM 1315 C C . LEU A 1 165 ? 3.007 9.355 3.647 1.00 89.56 165 LEU A C 1
ATOM 1317 O O . LEU A 1 165 ? 4.037 9.911 3.310 1.00 89.56 165 LEU A O 1
ATOM 1321 N N . ALA A 1 166 ? 2.314 8.592 2.804 1.00 88.25 166 ALA A N 1
ATOM 1322 C CA . ALA A 1 166 ? 2.730 8.340 1.429 1.00 88.25 166 ALA A CA 1
ATOM 1323 C C . ALA A 1 166 ? 2.870 9.616 0.586 1.00 88.25 166 ALA A C 1
ATOM 1325 O O . ALA A 1 166 ? 3.669 9.647 -0.345 1.00 88.25 166 ALA A O 1
ATOM 1326 N N . HIS A 1 167 ? 2.110 10.668 0.903 1.00 85.88 167 HIS A N 1
ATOM 1327 C CA . HIS A 1 167 ? 2.266 11.980 0.272 1.00 85.88 167 HIS A CA 1
ATOM 1328 C C . HIS A 1 167 ? 3.541 12.708 0.682 1.00 85.88 167 HIS A C 1
ATOM 1330 O O . HIS A 1 167 ? 4.111 13.432 -0.135 1.00 85.88 167 HIS A O 1
ATOM 1336 N N . ALA A 1 168 ? 3.944 12.554 1.942 1.00 88.12 168 ALA A N 1
ATOM 1337 C CA . ALA A 1 168 ? 5.094 13.235 2.521 1.00 88.12 168 ALA A CA 1
ATOM 1338 C C . ALA A 1 168 ? 6.396 12.447 2.309 1.00 88.12 168 ALA A C 1
ATOM 1340 O O . ALA A 1 168 ? 7.392 13.007 1.858 1.00 88.12 168 ALA A O 1
ATOM 1341 N N . ASP A 1 169 ? 6.362 11.151 2.610 1.00 89.38 169 ASP A N 1
ATOM 1342 C CA . ASP A 1 169 ? 7.457 10.196 2.504 1.00 89.38 169 ASP A CA 1
ATOM 1343 C C . ASP A 1 169 ? 6.921 8.803 2.087 1.00 89.38 169 ASP A C 1
ATOM 1345 O O . ASP A 1 169 ? 6.532 7.975 2.925 1.00 89.38 169 ASP A O 1
ATOM 1349 N N . PRO A 1 170 ? 6.903 8.511 0.772 1.00 85.62 170 PRO A N 1
ATOM 1350 C CA . PRO A 1 170 ? 6.418 7.236 0.255 1.00 85.62 170 PRO A CA 1
ATOM 1351 C C . PRO A 1 170 ? 7.244 6.028 0.715 1.00 85.62 170 PRO A C 1
ATOM 1353 O O . PRO A 1 170 ? 6.711 4.919 0.817 1.00 85.62 170 PRO A O 1
ATOM 1356 N N . TRP A 1 171 ? 8.536 6.221 1.001 1.00 85.38 171 TRP A N 1
ATOM 1357 C CA . TRP A 1 171 ? 9.418 5.142 1.439 1.00 85.38 171 TRP A CA 1
ATOM 1358 C C . TRP A 1 171 ? 9.113 4.748 2.883 1.00 85.38 171 TRP A C 1
ATOM 1360 O O . TRP A 1 171 ? 8.911 3.564 3.173 1.00 85.38 171 TRP A O 1
ATOM 1370 N N . LEU A 1 172 ? 8.999 5.742 3.765 1.00 87.69 172 LEU A N 1
ATOM 1371 C CA . LEU A 1 172 ? 8.650 5.535 5.165 1.00 87.69 172 LEU A CA 1
ATOM 1372 C C . LEU A 1 172 ? 7.276 4.875 5.313 1.00 87.69 172 LEU A C 1
ATOM 1374 O O . LEU A 1 172 ? 7.119 3.905 6.059 1.00 87.69 172 LEU A O 1
ATOM 1378 N N . SER A 1 173 ? 6.302 5.343 4.532 1.00 88.50 173 SER A N 1
ATOM 1379 C CA . SER A 1 173 ? 4.962 4.762 4.502 1.00 88.50 173 SER A CA 1
ATOM 1380 C C . SER A 1 173 ? 4.978 3.287 4.075 1.00 88.50 173 SER A C 1
ATOM 1382 O O . SER A 1 173 ? 4.349 2.433 4.703 1.00 88.50 173 SER A O 1
ATOM 1384 N N . GLY A 1 174 ? 5.777 2.942 3.058 1.00 86.75 174 GLY A N 1
ATOM 1385 C CA . GLY A 1 174 ? 5.907 1.560 2.590 1.00 86.75 174 GLY A CA 1
ATOM 1386 C C . GLY A 1 174 ? 6.516 0.634 3.636 1.00 86.75 174 GLY A C 1
ATOM 1387 O O . GLY A 1 174 ? 6.027 -0.480 3.841 1.00 86.75 174 GLY A O 1
ATOM 1388 N N . MET A 1 175 ? 7.548 1.098 4.342 1.00 87.12 175 MET A N 1
ATOM 1389 C CA . MET A 1 175 ? 8.120 0.345 5.455 1.00 87.12 175 MET A CA 1
ATOM 1390 C C . MET A 1 175 ? 7.106 0.125 6.573 1.00 87.12 175 MET A C 1
ATOM 1392 O O . MET A 1 175 ? 7.003 -0.993 7.080 1.00 87.12 175 MET A O 1
ATOM 1396 N N . ARG A 1 176 ? 6.338 1.155 6.936 1.00 90.25 176 ARG A N 1
ATOM 1397 C CA . ARG A 1 176 ? 5.338 1.062 8.000 1.00 90.25 176 ARG A CA 1
ATOM 1398 C C . ARG A 1 176 ? 4.237 0.061 7.668 1.00 90.25 176 ARG A C 1
ATOM 1400 O O . ARG A 1 176 ? 3.937 -0.782 8.510 1.00 90.25 176 ARG A O 1
ATOM 1407 N N . VAL A 1 177 ? 3.714 0.072 6.440 1.00 89.81 177 VAL A N 1
ATOM 1408 C CA . VAL A 1 177 ? 2.756 -0.942 5.961 1.00 89.81 177 VAL A CA 1
ATOM 1409 C C . VAL A 1 177 ? 3.341 -2.348 6.080 1.00 89.81 177 VAL A C 1
ATOM 1411 O O . VAL A 1 177 ? 2.691 -3.243 6.613 1.00 89.81 177 VAL A O 1
ATOM 1414 N N . ARG A 1 178 ? 4.591 -2.547 5.655 1.00 87.25 178 ARG A N 1
ATOM 1415 C CA . ARG A 1 178 ? 5.244 -3.858 5.724 1.00 87.25 178 ARG A CA 1
ATOM 1416 C C . ARG A 1 178 ? 5.470 -4.343 7.160 1.00 87.25 178 ARG A C 1
ATOM 1418 O O . ARG A 1 178 ? 5.228 -5.508 7.447 1.00 87.25 178 ARG A O 1
ATOM 1425 N N . ARG A 1 179 ? 5.915 -3.473 8.070 1.00 89.25 179 ARG A N 1
ATOM 1426 C CA . ARG A 1 179 ? 6.095 -3.838 9.489 1.00 89.25 179 ARG A CA 1
ATOM 1427 C C . ARG A 1 179 ? 4.771 -4.102 10.188 1.00 89.25 179 ARG A C 1
ATOM 1429 O O . ARG A 1 179 ? 4.686 -5.015 11.002 1.00 89.25 179 ARG A O 1
ATOM 1436 N N . ALA A 1 180 ? 3.742 -3.337 9.844 1.00 90.31 180 ALA A N 1
ATOM 1437 C CA . ALA A 1 180 ? 2.402 -3.580 10.342 1.00 90.31 180 ALA A CA 1
ATOM 1438 C C . ALA A 1 180 ? 1.850 -4.924 9.857 1.00 90.31 180 ALA A C 1
ATOM 1440 O O . ALA A 1 180 ? 1.267 -5.648 10.658 1.00 90.31 180 ALA A O 1
ATOM 1441 N N . GLN A 1 181 ? 2.099 -5.296 8.597 1.00 88.50 181 GLN A N 1
ATOM 1442 C CA . GLN A 1 181 ? 1.773 -6.632 8.099 1.00 88.50 181 GLN A CA 1
ATOM 1443 C C . GLN A 1 181 ? 2.460 -7.719 8.935 1.00 88.50 181 GLN A C 1
ATOM 1445 O O . GLN A 1 181 ? 1.765 -8.590 9.451 1.00 88.50 181 GLN A O 1
ATOM 1450 N N . ASP A 1 182 ? 3.788 -7.637 9.115 1.00 86.88 182 ASP A N 1
ATOM 1451 C CA . ASP A 1 182 ? 4.565 -8.622 9.889 1.00 86.88 182 ASP A CA 1
ATOM 1452 C C . ASP A 1 182 ? 3.949 -8.840 11.295 1.00 86.88 182 ASP A C 1
ATOM 1454 O O . ASP A 1 182 ? 3.837 -9.971 11.770 1.00 86.88 182 ASP A O 1
ATOM 1458 N N . TYR A 1 183 ? 3.510 -7.759 11.951 1.00 88.06 183 TYR A N 1
ATOM 1459 C CA . TYR A 1 183 ? 2.887 -7.803 13.277 1.00 88.06 183 TYR A CA 1
ATOM 1460 C C . TYR A 1 183 ? 1.467 -8.386 13.261 1.00 88.06 183 TYR A C 1
ATOM 1462 O O . TYR A 1 183 ? 1.139 -9.267 14.057 1.00 88.06 183 TYR A O 1
ATOM 1470 N N . LEU A 1 184 ? 0.624 -7.925 12.335 1.00 86.75 184 LEU A N 1
ATOM 1471 C CA . LEU A 1 184 ? -0.763 -8.374 12.201 1.00 86.75 184 LEU A CA 1
ATOM 1472 C C . LEU A 1 184 ? -0.858 -9.856 11.800 1.00 86.75 184 LEU A C 1
ATOM 1474 O O . LEU A 1 184 ? -1.793 -10.536 12.223 1.00 86.75 184 LEU A O 1
ATOM 1478 N N . GLU A 1 185 ? 0.099 -10.373 11.020 1.00 85.69 185 GLU A N 1
ATOM 1479 C CA . GLU A 1 185 ? 0.189 -11.803 10.693 1.00 85.69 185 GLU A CA 1
ATOM 1480 C C . GLU A 1 185 ? 0.503 -12.651 11.929 1.00 85.69 185 GLU A C 1
ATOM 1482 O O . GLU A 1 185 ? -0.026 -13.753 12.062 1.00 85.69 185 GLU A O 1
ATOM 1487 N N . TRP A 1 186 ? 1.329 -12.141 12.848 1.00 85.75 186 TRP A N 1
ATOM 1488 C CA . TRP A 1 186 ? 1.718 -12.870 14.057 1.00 85.75 186 TRP A CA 1
ATOM 1489 C C . TRP A 1 186 ? 0.621 -12.881 15.137 1.00 85.75 186 TRP A C 1
ATOM 1491 O O . TRP A 1 186 ? 0.542 -13.829 15.917 1.00 85.75 186 TRP A O 1
ATOM 1501 N N . HIS A 1 187 ? -0.251 -11.867 15.154 1.00 82.56 187 HIS A N 1
ATOM 1502 C CA . HIS A 1 187 ? -1.299 -11.678 16.169 1.00 82.56 187 HIS A CA 1
ATOM 1503 C C . HIS A 1 187 ? -2.749 -11.863 15.664 1.00 82.56 187 HIS A C 1
ATOM 1505 O O . HIS A 1 187 ? -3.704 -11.574 16.384 1.00 82.56 187 HIS A O 1
ATOM 1511 N N . ASP A 1 188 ? -2.917 -12.361 14.438 1.00 72.00 188 ASP A N 1
ATOM 1512 C CA . ASP A 1 188 ? -4.180 -12.812 13.831 1.00 72.00 188 ASP A CA 1
ATOM 1513 C C . ASP A 1 188 ? -5.336 -11.785 13.798 1.00 72.00 188 ASP A C 1
ATOM 1515 O O . ASP A 1 188 ? -6.465 -12.062 14.197 1.00 72.00 188 ASP A O 1
ATOM 1519 N N . ALA A 1 189 ? -5.059 -10.592 13.259 1.00 70.44 189 ALA A N 1
ATOM 1520 C CA . ALA A 1 189 ? -6.043 -9.564 12.869 1.00 70.44 189 ALA A CA 1
ATOM 1521 C C . ALA A 1 189 ? -7.014 -9.036 13.958 1.00 70.44 189 ALA A C 1
ATOM 1523 O O . ALA A 1 189 ? -7.886 -8.240 13.630 1.00 70.44 189 ALA A O 1
ATOM 1524 N N . ASN A 1 190 ? -6.849 -9.390 15.236 1.00 78.81 190 ASN A N 1
ATOM 1525 C CA . ASN A 1 190 ? -7.642 -8.859 16.363 1.00 78.81 190 ASN A CA 1
ATOM 1526 C C . ASN A 1 190 ? -6.917 -7.751 17.150 1.00 78.81 190 ASN A C 1
ATOM 1528 O O . ASN A 1 190 ? -7.260 -7.460 18.292 1.00 78.81 190 ASN A O 1
ATOM 1532 N N . ILE A 1 191 ? -5.892 -7.160 16.544 1.00 88.31 191 ILE A N 1
ATOM 1533 C CA . ILE A 1 191 ? -5.065 -6.111 17.136 1.00 88.31 191 ILE A CA 1
ATOM 1534 C C . ILE A 1 191 ? -5.725 -4.746 16.955 1.00 88.31 191 ILE A C 1
ATOM 1536 O O . ILE A 1 191 ? -6.236 -4.428 15.874 1.00 88.31 191 ILE A O 1
ATOM 1540 N N . THR A 1 192 ? -5.658 -3.928 18.001 1.00 91.69 192 THR A N 1
ATOM 1541 C CA . THR A 1 192 ? -6.075 -2.525 17.953 1.00 91.69 192 THR A CA 1
ATOM 1542 C C . THR A 1 192 ? -5.027 -1.647 17.271 1.00 91.69 192 THR A C 1
ATOM 1544 O O . THR A 1 192 ? -3.827 -1.947 17.259 1.00 91.69 192 THR A O 1
ATOM 1547 N N . LEU A 1 193 ? -5.452 -0.505 16.733 1.00 91.81 193 LEU A N 1
ATOM 1548 C CA . LEU A 1 193 ? -4.519 0.467 16.161 1.00 91.81 193 LEU A CA 1
ATOM 1549 C C . LEU A 1 193 ? -3.495 0.975 17.195 1.00 91.81 193 LEU A C 1
ATOM 1551 O O . LEU A 1 193 ? -2.346 1.241 16.840 1.00 91.81 193 LEU A O 1
ATOM 1555 N N . ASP A 1 194 ? -3.879 1.096 18.464 1.00 92.12 194 ASP A N 1
ATOM 1556 C CA . ASP A 1 194 ? -2.982 1.559 19.528 1.00 92.12 194 ASP A CA 1
ATOM 1557 C C . ASP A 1 194 ? -1.886 0.540 19.852 1.00 92.12 194 ASP A C 1
ATOM 1559 O O . ASP A 1 194 ? -0.718 0.920 19.981 1.00 92.12 194 ASP A O 1
ATOM 1563 N N . GLU A 1 195 ? -2.218 -0.751 19.909 1.00 91.31 195 GLU A N 1
ATOM 1564 C CA . GLU A 1 195 ? -1.232 -1.829 20.066 1.00 91.31 195 GLU A CA 1
ATOM 1565 C C . GLU A 1 195 ? -0.263 -1.862 18.881 1.00 91.31 195 GLU A C 1
ATOM 1567 O O . GLU A 1 195 ? 0.955 -1.887 19.068 1.00 91.31 195 GLU A O 1
ATOM 1572 N N . LEU A 1 196 ? -0.793 -1.763 17.657 1.00 91.00 196 LEU A N 1
ATOM 1573 C CA . LEU A 1 196 ? 0.022 -1.708 16.448 1.00 91.00 196 LEU A CA 1
ATOM 1574 C C . LEU A 1 196 ? 0.960 -0.490 16.447 1.00 91.00 196 LEU A C 1
ATOM 1576 O O . LEU A 1 196 ? 2.142 -0.609 16.125 1.00 91.00 196 LEU A O 1
ATOM 1580 N N . ASN A 1 197 ? 0.461 0.690 16.818 1.00 90.69 197 ASN A N 1
ATOM 1581 C CA . ASN A 1 197 ? 1.272 1.906 16.892 1.00 90.69 197 ASN A CA 1
ATOM 1582 C C . ASN A 1 197 ? 2.325 1.834 17.999 1.00 90.69 197 ASN A C 1
ATOM 1584 O O . ASN A 1 197 ? 3.425 2.355 17.818 1.00 90.69 197 ASN A O 1
ATOM 1588 N N . THR A 1 198 ? 2.005 1.194 19.123 1.00 91.69 198 THR A N 1
ATOM 1589 C CA . THR A 1 198 ? 2.959 0.960 20.213 1.00 91.69 198 THR A CA 1
ATOM 1590 C C . THR A 1 198 ? 4.094 0.065 19.730 1.00 91.69 198 THR A C 1
ATOM 1592 O O . THR A 1 198 ? 5.253 0.459 19.834 1.00 91.69 198 THR A O 1
ATOM 1595 N N . TYR A 1 199 ? 3.774 -1.056 19.077 1.00 91.00 199 TYR A N 1
ATOM 1596 C CA . TYR A 1 199 ? 4.771 -1.925 18.449 1.00 91.00 199 TYR A CA 1
ATOM 1597 C C . TYR A 1 199 ? 5.656 -1.165 17.455 1.00 91.00 199 TYR A C 1
ATOM 1599 O O . TYR A 1 199 ? 6.883 -1.244 17.526 1.00 91.00 199 TYR A O 1
ATOM 1607 N N . LEU A 1 200 ? 5.045 -0.402 16.542 1.00 89.56 200 LEU A N 1
ATOM 1608 C CA . LEU A 1 200 ? 5.790 0.367 15.547 1.00 89.56 200 LEU A CA 1
ATOM 1609 C C . LEU A 1 200 ? 6.720 1.385 16.213 1.00 89.56 200 LEU A C 1
ATOM 1611 O O . LEU A 1 200 ? 7.854 1.525 15.774 1.00 89.56 200 LEU A O 1
ATOM 1615 N N . ARG A 1 201 ? 6.280 2.039 17.293 1.00 89.25 201 ARG A N 1
ATOM 1616 C CA . ARG A 1 201 ? 7.087 3.015 18.034 1.00 89.25 201 ARG A CA 1
ATOM 1617 C C . ARG A 1 201 ? 8.251 2.395 18.789 1.00 89.25 201 ARG A C 1
ATOM 1619 O O . ARG A 1 201 ? 9.337 2.965 18.790 1.00 89.25 201 ARG A O 1
ATOM 1626 N N . GLU A 1 202 ? 8.024 1.268 19.446 1.00 89.44 202 GLU A N 1
ATOM 1627 C CA . GLU A 1 202 ? 9.045 0.612 20.261 1.00 89.44 202 GLU A CA 1
ATOM 1628 C C . GLU A 1 202 ? 10.102 -0.081 19.402 1.00 89.44 202 GLU A C 1
ATOM 1630 O O . GLU A 1 202 ? 11.293 -0.003 19.698 1.00 89.44 202 GLU A O 1
ATOM 1635 N N . MET A 1 203 ? 9.673 -0.737 18.322 1.00 86.56 203 MET A N 1
ATOM 1636 C CA . MET A 1 203 ? 10.561 -1.548 17.489 1.00 86.56 203 MET A CA 1
ATOM 1637 C C . MET A 1 203 ? 11.197 -0.765 16.344 1.00 86.56 203 MET A C 1
ATOM 1639 O O . MET A 1 203 ? 12.261 -1.159 15.864 1.00 86.56 203 MET A O 1
ATOM 1643 N N . PHE A 1 204 ? 10.560 0.324 15.910 1.00 84.88 204 PHE A N 1
ATOM 1644 C CA . PHE A 1 204 ? 11.023 1.167 14.810 1.00 84.88 204 PHE A CA 1
ATOM 1645 C C . PHE A 1 204 ? 10.747 2.649 15.123 1.00 84.88 204 PHE A C 1
ATOM 1647 O O . PHE A 1 204 ? 9.835 3.245 14.545 1.00 84.88 204 PHE A O 1
ATOM 1654 N N . PRO A 1 205 ? 11.499 3.265 16.052 1.00 80.12 205 PRO A N 1
ATOM 1655 C CA . PRO A 1 205 ? 11.273 4.648 16.483 1.00 80.12 205 PRO A CA 1
ATOM 1656 C C . PRO A 1 205 ? 11.207 5.649 15.321 1.00 80.12 205 PRO A C 1
ATOM 1658 O O . PRO A 1 205 ? 10.413 6.586 15.354 1.00 80.12 205 PRO A O 1
ATOM 1661 N N . GLU A 1 206 ? 11.971 5.403 14.256 1.00 77.38 206 GLU A N 1
ATOM 1662 C CA . GLU A 1 206 ? 11.968 6.183 13.018 1.00 77.38 206 GLU A CA 1
ATOM 1663 C C . GLU A 1 206 ? 10.621 6.171 12.271 1.00 77.38 206 GLU A C 1
ATOM 1665 O O . GLU A 1 206 ? 10.343 7.070 11.483 1.00 77.38 206 GLU A O 1
ATOM 1670 N N . LEU A 1 207 ? 9.765 5.174 12.517 1.00 70.31 207 LEU A N 1
ATOM 1671 C CA . LEU A 1 207 ? 8.429 5.063 11.926 1.00 70.31 207 LEU A CA 1
ATOM 1672 C C . LEU A 1 207 ? 7.354 5.777 12.751 1.00 70.31 207 LEU A C 1
ATOM 1674 O O . LEU A 1 207 ? 6.214 5.852 12.294 1.00 70.31 207 LEU A O 1
ATOM 1678 N N . ALA A 1 208 ? 7.671 6.229 13.967 1.00 61.41 208 ALA A N 1
ATOM 1679 C CA . ALA A 1 208 ? 6.690 6.566 14.997 1.00 61.41 208 ALA A CA 1
ATOM 1680 C C . ALA A 1 208 ? 6.307 8.047 15.076 1.00 61.41 208 ALA A C 1
ATOM 1682 O O . ALA A 1 208 ? 5.283 8.377 15.678 1.00 61.41 208 ALA A O 1
ATOM 1683 N N . GLU A 1 209 ? 7.137 8.925 14.513 1.00 60.84 209 GLU A N 1
ATOM 1684 C CA . GLU A 1 209 ? 6.975 10.387 14.565 1.00 60.84 209 GLU A CA 1
ATOM 1685 C C . GLU A 1 209 ? 5.971 10.927 13.528 1.00 60.84 209 GLU A C 1
ATOM 1687 O O . GLU A 1 209 ? 5.755 12.136 13.435 1.00 60.84 209 GLU A O 1
ATOM 1692 N N . HIS A 1 210 ? 5.324 10.029 12.780 1.00 54.38 210 HIS A N 1
ATOM 1693 C CA . HIS A 1 210 ? 4.446 10.325 11.650 1.00 54.38 210 HIS A CA 1
ATOM 1694 C C . HIS A 1 210 ? 3.137 9.519 11.710 1.00 54.38 210 HIS A C 1
ATOM 1696 O O . HIS A 1 210 ? 2.112 10.045 11.224 1.00 54.38 210 HIS A O 1
#

pLDDT: mean 74.67, std 15.72, range [31.62, 95.56]

Secondary structure (DSSP, 8-state):
-HHHHHHHHHTS-HHHHHHHHHHHHHHHHHHHHHHHHHHHHHTT---EEEEETTTTEEEEEEEETTEEEEPPPEE-HHHHHHHHTTSSPPP-GGG--B--EE--BTTB-SEESTTHHHHHHHS---TT----SSP---GGG-HHHHHHHH-HHHHHHHHHHHHHHHHH-HHHHHHHHHHHHHHHHHHTT---HHHHHHHHHHH-GGGS--

Sequence (210 aa):
MEEAFLARWLSATPRRRRAVRYTVYTALGVACVAAAASYLGRATAEQRYEFDIVNLRLRYCEGNIYSERCSKPVDHPTAERLRELGILGPVSEEQARWELTKGFKSGVRGWSGAGRDYVKGLGASTRLTPVPFPAEEDVSKNLWVRWAVASPEDAKEFWRRQQALAHADPWLSGMRVRRAQDYLEWHDANITLDELNTYLREMFPELAEH

Foldseek 3Di:
DVVVVVVVQVPDDPVRVVVVVVVVVVVVVVVVVVVVCVVVVVVWFWFWKWAFQLQRWIWIWTTGPVDIDIDDIDHAPLSVLCVVLVLHDDDDPVLGDTWWTQGPDDPDHAIDGQCRLVVVLFDDCPPHDPCPPVDPDPSCPTLLNLLCVQPVVQSSVLSVVLSVCCSVPSNLSSVLSNLLSVVSVVVPNNDGNVNSLVCCCVVPVVSNVD

Radius of gyration: 27.62 Å; chains: 1; bounding box: 68×36×75 Å